Protein AF-A0A564ZQX0-F1 (afdb_monomer_lite)

Organism: Plasmodium vivax (NCBI:txid5855)

Structure (mmCIF, N/CA/C/O backbone):
data_AF-A0A564ZQX0-F1
#
_entry.id   AF-A0A564ZQX0-F1
#
loop_
_atom_site.group_PDB
_atom_site.id
_atom_site.type_symbol
_atom_site.label_atom_id
_atom_site.label_alt_id
_atom_site.label_comp_id
_atom_site.label_asym_id
_atom_site.label_entity_id
_atom_site.label_seq_id
_atom_site.pdbx_PDB_ins_code
_atom_site.Cartn_x
_atom_site.Cartn_y
_atom_site.Cartn_z
_atom_site.occupancy
_atom_site.B_iso_or_equiv
_atom_site.auth_seq_id
_atom_site.auth_comp_id
_atom_site.auth_asym_id
_atom_site.auth_atom_id
_atom_site.pdbx_PDB_model_num
ATOM 1 N N . MET A 1 1 ? -8.729 26.304 -9.699 1.00 37.75 1 MET A N 1
ATOM 2 C CA . MET A 1 1 ? -9.274 25.145 -10.441 1.00 37.75 1 MET A CA 1
ATOM 3 C C . MET A 1 1 ? -8.837 23.871 -9.729 1.00 37.75 1 MET A C 1
ATOM 5 O O . MET A 1 1 ? -7.658 23.803 -9.389 1.00 37.75 1 MET A O 1
ATOM 9 N N . PRO A 1 2 ? -9.731 22.908 -9.442 1.00 54.53 2 PRO A N 1
ATOM 10 C CA . PRO A 1 2 ? -9.307 21.599 -8.947 1.00 54.53 2 PRO A CA 1
ATOM 11 C C . PRO A 1 2 ? -8.382 20.951 -9.986 1.00 54.53 2 PRO A C 1
ATOM 13 O O . PRO A 1 2 ? -8.645 21.044 -11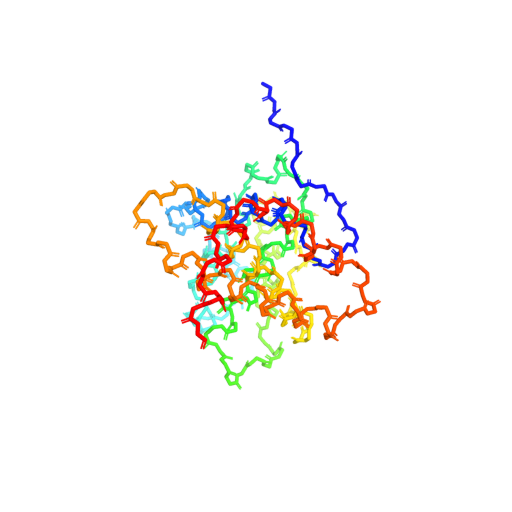.186 1.00 54.53 2 PRO A O 1
ATOM 16 N N . LYS A 1 3 ? -7.270 20.350 -9.540 1.00 60.78 3 LYS A N 1
ATOM 17 C CA . LYS A 1 3 ? -6.399 19.588 -10.445 1.00 60.78 3 LYS A CA 1
ATOM 18 C C . LYS A 1 3 ? -7.231 18.454 -11.065 1.00 60.78 3 LYS A C 1
ATOM 20 O O . LYS A 1 3 ? -7.984 17.818 -10.326 1.00 60.78 3 LYS A O 1
ATOM 25 N N . PRO A 1 4 ? -7.135 18.213 -12.383 1.00 69.38 4 PRO A N 1
ATOM 26 C CA . PRO A 1 4 ? -7.850 17.109 -13.009 1.00 69.38 4 PRO A CA 1
ATOM 27 C C . PRO A 1 4 ? -7.431 15.787 -12.362 1.00 69.38 4 PRO A C 1
ATOM 29 O O . PRO A 1 4 ? -6.248 15.600 -12.059 1.00 69.38 4 PRO A O 1
ATOM 32 N N . LYS A 1 5 ? -8.405 14.890 -12.157 1.00 74.31 5 LYS A N 1
ATOM 33 C CA . LYS A 1 5 ? -8.144 13.545 -11.633 1.00 74.31 5 LYS A CA 1
ATOM 34 C C . LYS A 1 5 ? -7.121 12.844 -12.520 1.00 74.31 5 LYS A C 1
ATOM 36 O O . LYS A 1 5 ? -7.161 12.961 -13.748 1.00 74.31 5 LYS A O 1
ATOM 41 N N . SER A 1 6 ? -6.198 12.135 -11.893 1.00 80.38 6 SER A N 1
ATOM 42 C CA . SER A 1 6 ? -5.143 11.390 -12.577 1.00 80.38 6 SER A CA 1
ATOM 43 C C . SER A 1 6 ? -5.292 9.880 -12.421 1.00 80.38 6 SER A C 1
ATOM 45 O O . SER A 1 6 ? -4.852 9.159 -13.312 1.00 80.38 6 SER A O 1
ATOM 47 N N . CYS A 1 7 ? -5.972 9.443 -11.361 1.00 88.69 7 CYS A N 1
ATOM 48 C CA . CYS A 1 7 ? -6.439 8.086 -11.128 1.00 88.69 7 CYS A CA 1
ATOM 49 C C . CYS A 1 7 ? -7.931 7.975 -11.449 1.00 88.69 7 CYS A C 1
ATOM 51 O O . CYS A 1 7 ? -8.763 8.672 -10.854 1.00 88.69 7 CYS A O 1
ATOM 53 N N . PHE A 1 8 ? -8.271 7.067 -12.357 1.00 85.88 8 PHE A N 1
ATOM 54 C CA . PHE A 1 8 ? -9.649 6.728 -12.696 1.00 85.88 8 PHE A CA 1
ATOM 55 C C . PHE A 1 8 ? -9.968 5.322 -12.206 1.00 85.88 8 PHE A C 1
ATOM 57 O O . PHE A 1 8 ? -9.073 4.489 -12.117 1.00 85.88 8 PHE A O 1
ATOM 64 N N . HIS A 1 9 ? -11.244 5.077 -11.900 1.00 84.12 9 HIS A N 1
ATOM 65 C CA . HIS A 1 9 ? -11.704 3.748 -11.503 1.00 84.12 9 HIS A CA 1
ATOM 66 C C . HIS A 1 9 ? -11.301 2.710 -12.547 1.00 84.12 9 HIS A C 1
ATOM 68 O O . HIS A 1 9 ? -11.633 2.859 -13.725 1.00 84.12 9 HIS A O 1
ATOM 74 N N . SER A 1 10 ? -10.649 1.644 -12.102 1.00 82.69 10 SER A N 1
ATOM 75 C CA . SER A 1 10 ? -10.414 0.453 -12.902 1.00 82.69 10 SER A CA 1
ATOM 76 C C . SER A 1 10 ? -11.004 -0.771 -12.205 1.00 82.69 10 SER A C 1
ATOM 78 O O . SER A 1 10 ? -10.933 -0.924 -10.986 1.00 82.69 10 SER A O 1
ATOM 80 N N . ASN A 1 11 ? -11.528 -1.707 -12.995 1.00 79.75 11 ASN A N 1
ATOM 81 C CA . ASN A 1 11 ? -11.899 -3.033 -12.489 1.00 79.75 11 ASN A CA 1
ATOM 82 C C . ASN A 1 11 ? -10.677 -3.956 -12.342 1.00 79.75 11 ASN A C 1
ATOM 84 O O . ASN A 1 11 ? -10.829 -5.153 -12.120 1.00 79.75 11 ASN A O 1
ATOM 88 N N . ASN A 1 12 ? -9.467 -3.418 -12.514 1.00 80.00 12 ASN A N 1
ATOM 89 C CA . ASN A 1 12 ? -8.236 -4.173 -12.385 1.00 80.00 12 ASN A CA 1
ATOM 90 C C . ASN A 1 12 ? -7.812 -4.247 -10.910 1.00 80.00 12 ASN A C 1
ATOM 92 O O . ASN A 1 12 ? -7.990 -3.293 -10.150 1.00 80.00 12 ASN A O 1
ATOM 96 N N . ASN A 1 13 ? -7.194 -5.359 -10.522 1.00 84.69 13 ASN A N 1
ATOM 97 C CA . ASN A 1 13 ? -6.560 -5.519 -9.215 1.00 84.69 13 ASN A CA 1
ATOM 98 C C . ASN A 1 13 ? -5.310 -4.633 -9.069 1.00 84.69 13 ASN A C 1
ATOM 100 O O . ASN A 1 13 ? -4.884 -4.352 -7.951 1.00 84.69 13 ASN A O 1
ATOM 104 N N . TYR A 1 14 ? -4.734 -4.190 -10.189 1.00 89.44 14 TYR A N 1
ATOM 105 C CA . TYR A 1 14 ? -3.504 -3.406 -10.242 1.00 89.44 14 TYR A CA 1
ATOM 106 C C . TYR A 1 14 ? -3.770 -1.965 -10.677 1.00 89.44 14 TYR A C 1
ATOM 108 O O . TYR A 1 14 ? -4.507 -1.714 -11.633 1.00 89.44 14 TYR A O 1
ATOM 116 N N . LEU A 1 15 ? -3.090 -1.032 -10.020 1.00 92.56 15 LEU A N 1
ATOM 117 C CA . LEU A 1 15 ? -2.998 0.364 -10.423 1.00 92.56 15 LEU A CA 1
ATOM 118 C C . LEU A 1 15 ? -2.219 0.456 -11.735 1.00 92.56 15 LEU A C 1
ATOM 120 O O . LEU A 1 15 ? -1.190 -0.201 -11.897 1.00 92.56 15 LEU A O 1
ATOM 124 N N . ASP A 1 16 ? -2.664 1.311 -12.652 1.00 90.75 16 ASP A N 1
ATOM 125 C CA . ASP A 1 16 ? -1.823 1.669 -13.790 1.00 90.75 16 ASP A CA 1
ATOM 126 C C . ASP A 1 16 ? -0.597 2.487 -13.345 1.00 90.75 16 ASP A C 1
ATOM 128 O O . ASP A 1 16 ? -0.574 3.090 -12.269 1.00 90.75 16 ASP A O 1
ATOM 132 N N . TYR A 1 17 ? 0.421 2.539 -14.206 1.00 89.94 17 TYR A N 1
ATOM 133 C CA . TYR A 1 17 ? 1.676 3.253 -13.957 1.00 89.94 17 TYR A CA 1
ATOM 134 C C . TYR A 1 17 ? 1.480 4.703 -13.487 1.00 89.94 17 TYR A C 1
ATOM 136 O O . TYR A 1 17 ? 2.136 5.161 -12.550 1.00 89.94 17 TYR A O 1
ATOM 144 N N . LYS A 1 18 ? 0.567 5.450 -14.121 1.00 90.31 18 LYS A N 1
ATOM 145 C CA . LYS A 1 18 ? 0.349 6.865 -13.802 1.00 90.31 18 LYS A CA 1
ATOM 146 C C . LYS A 1 18 ? -0.307 7.008 -12.431 1.00 90.31 18 LYS A C 1
ATOM 148 O O . LYS A 1 18 ? 0.109 7.868 -11.651 1.00 90.31 18 LYS A O 1
ATOM 153 N N . CYS A 1 19 ? -1.305 6.179 -12.143 1.00 93.25 19 CYS A N 1
ATOM 154 C CA . CYS A 1 19 ? -2.013 6.203 -10.878 1.00 93.25 19 CYS A CA 1
ATOM 155 C C . CYS A 1 19 ? -1.134 5.711 -9.720 1.00 93.25 19 CYS A C 1
ATOM 157 O O . CYS A 1 19 ? -1.051 6.394 -8.699 1.00 93.25 19 CYS A O 1
ATOM 159 N N . TYR A 1 20 ? -0.394 4.611 -9.903 1.00 94.44 20 TYR A N 1
ATOM 160 C CA . TYR A 1 20 ? 0.584 4.124 -8.925 1.00 94.44 20 TYR A CA 1
ATOM 161 C C . TYR A 1 20 ? 1.553 5.236 -8.517 1.00 94.44 20 TYR A C 1
ATOM 163 O O . TYR A 1 20 ? 1.638 5.569 -7.338 1.00 94.44 20 TYR A O 1
ATOM 171 N N . ASN A 1 21 ? 2.204 5.886 -9.485 1.00 92.38 21 ASN A N 1
ATOM 172 C CA . ASN A 1 21 ? 3.169 6.952 -9.209 1.00 92.38 21 ASN A CA 1
ATOM 173 C C . ASN A 1 21 ? 2.537 8.145 -8.491 1.00 92.38 21 ASN A C 1
ATOM 175 O O . ASN A 1 21 ? 3.117 8.708 -7.563 1.00 92.38 21 ASN A O 1
ATOM 179 N N . ARG A 1 22 ? 1.329 8.541 -8.903 1.00 92.38 22 ARG A N 1
ATOM 180 C CA . ARG A 1 22 ? 0.595 9.637 -8.268 1.00 92.38 22 ARG A CA 1
ATOM 181 C C . ARG A 1 22 ? 0.325 9.357 -6.792 1.00 92.38 22 ARG A C 1
ATOM 183 O O . ARG A 1 22 ? 0.528 10.253 -5.965 1.00 92.38 22 ARG A O 1
ATOM 190 N N . LEU A 1 23 ? -0.204 8.169 -6.501 1.00 94.12 23 LEU A N 1
ATOM 191 C CA . LEU A 1 23 ? -0.597 7.758 -5.159 1.00 94.12 23 LEU A CA 1
ATOM 192 C C . LEU A 1 23 ? 0.637 7.509 -4.299 1.00 94.12 23 LEU A C 1
ATOM 194 O O . LEU A 1 23 ? 0.692 8.031 -3.191 1.00 94.12 23 LEU A O 1
ATOM 198 N N . LYS A 1 24 ? 1.661 6.847 -4.845 1.00 93.62 24 LYS A N 1
ATOM 199 C CA . LYS A 1 24 ? 2.957 6.660 -4.194 1.00 93.62 24 LYS A CA 1
ATOM 200 C C . LYS A 1 24 ? 3.586 7.973 -3.771 1.00 93.62 24 LYS A C 1
ATOM 202 O O . LYS A 1 24 ? 3.849 8.160 -2.590 1.00 93.62 24 LYS A O 1
ATOM 207 N N . ASN A 1 25 ? 3.735 8.927 -4.687 1.00 90.44 25 ASN A N 1
ATOM 208 C CA . ASN A 1 25 ? 4.312 10.229 -4.348 1.00 90.44 25 ASN A CA 1
ATOM 209 C C . ASN A 1 25 ? 3.487 10.936 -3.262 1.00 90.44 25 ASN A C 1
ATOM 211 O O . ASN A 1 25 ? 4.035 11.559 -2.354 1.00 90.44 25 ASN A O 1
ATOM 215 N N . TYR A 1 26 ? 2.155 10.832 -3.317 1.00 90.69 26 TYR A N 1
ATOM 216 C CA . TYR A 1 26 ? 1.317 11.414 -2.277 1.00 90.69 26 TYR A CA 1
ATOM 217 C C . TYR A 1 26 ? 1.517 10.732 -0.924 1.00 90.69 26 TYR A C 1
ATOM 219 O O . TYR A 1 26 ? 1.792 11.422 0.046 1.00 90.69 26 TYR A O 1
ATOM 227 N N . PHE A 1 27 ? 1.365 9.417 -0.839 1.00 90.25 27 PHE A N 1
ATOM 228 C CA . PHE A 1 27 ? 1.344 8.696 0.429 1.00 90.25 27 PHE A CA 1
ATOM 229 C C . PHE A 1 27 ? 2.743 8.499 1.035 1.00 90.25 27 PHE A C 1
ATOM 231 O O . PHE A 1 27 ? 2.909 8.654 2.246 1.00 90.25 27 PHE A O 1
ATOM 238 N N . ASP A 1 28 ? 3.761 8.255 0.208 1.00 86.88 28 ASP A N 1
ATOM 239 C CA . ASP A 1 28 ? 5.114 7.940 0.672 1.00 86.88 28 ASP A CA 1
ATOM 240 C C . ASP A 1 28 ? 5.978 9.190 0.891 1.00 86.88 28 ASP A C 1
ATOM 242 O O . ASP A 1 28 ? 6.872 9.168 1.745 1.00 86.88 28 ASP A O 1
ATOM 246 N N . GLU A 1 29 ? 5.744 10.276 0.148 1.00 77.69 29 GLU A N 1
ATOM 247 C CA . GLU A 1 29 ? 6.586 11.482 0.205 1.00 77.69 29 GLU A CA 1
ATOM 248 C C . GLU A 1 29 ? 5.874 12.653 0.888 1.00 77.69 29 GLU A C 1
ATOM 250 O O . GLU A 1 29 ? 6.339 13.141 1.920 1.00 77.69 29 GLU A O 1
ATOM 255 N N . TYR A 1 30 ? 4.733 13.095 0.349 1.00 67.88 30 TYR A N 1
ATOM 256 C CA . TYR A 1 30 ? 4.058 14.324 0.796 1.00 67.88 30 TYR A CA 1
ATOM 257 C C . TYR A 1 30 ? 3.103 14.128 1.985 1.00 67.88 30 TYR A C 1
ATOM 259 O O . TYR A 1 30 ? 2.868 15.055 2.758 1.00 67.88 30 TYR A O 1
ATOM 267 N N . GLY A 1 31 ? 2.528 12.936 2.118 1.00 58.69 31 GLY A N 1
ATOM 268 C CA . GLY A 1 31 ? 1.432 12.595 3.026 1.00 58.69 31 GLY A CA 1
ATOM 269 C C . GLY A 1 31 ? 1.878 12.170 4.421 1.00 58.69 31 GLY A C 1
ATOM 270 O O . GLY A 1 31 ? 1.031 11.943 5.285 1.00 58.69 31 GLY A O 1
ATOM 271 N N . LYS A 1 32 ? 3.192 12.107 4.673 1.00 63.50 32 LYS A N 1
ATOM 272 C CA . LYS A 1 32 ? 3.775 11.832 5.993 1.00 63.50 32 LYS A CA 1
ATOM 273 C C . LYS A 1 32 ? 3.526 13.005 6.947 1.00 63.50 32 LYS A C 1
ATOM 275 O O . LYS A 1 32 ? 4.423 13.797 7.241 1.00 63.50 32 LYS A O 1
ATOM 280 N N . SER A 1 33 ? 2.300 13.142 7.450 1.00 59.88 33 SER A N 1
ATOM 281 C CA . SER A 1 33 ? 2.028 14.043 8.570 1.00 59.88 33 SER A CA 1
ATOM 282 C C . SER A 1 33 ? 2.750 13.503 9.804 1.00 59.88 33 SER A C 1
ATOM 284 O O . SER A 1 33 ? 2.578 12.338 10.165 1.00 59.88 33 SER A O 1
ATOM 286 N N . LYS A 1 34 ? 3.563 14.335 10.456 1.00 60.19 34 LYS A N 1
ATOM 287 C CA . LYS A 1 34 ? 4.294 13.937 11.660 1.00 60.19 34 LYS A CA 1
ATOM 288 C C . LYS A 1 34 ? 3.320 13.766 12.826 1.00 60.19 34 LYS A C 1
ATOM 290 O O . LYS A 1 34 ? 2.823 14.753 13.358 1.00 60.19 34 LYS A O 1
ATOM 295 N N . GLY A 1 35 ? 3.114 12.521 13.245 1.00 66.44 35 GLY A N 1
ATOM 296 C CA . GLY A 1 35 ? 2.581 12.198 14.565 1.00 66.44 35 GLY A CA 1
ATOM 297 C C . GLY A 1 35 ? 1.285 11.397 14.567 1.00 66.44 35 GLY A C 1
ATOM 298 O O . GLY A 1 35 ? 0.479 11.426 13.638 1.00 66.44 35 GLY A O 1
ATOM 299 N N . LYS A 1 36 ? 1.117 10.679 15.674 1.00 81.38 36 LYS A N 1
ATOM 300 C CA . LYS A 1 36 ? -0.109 9.996 16.079 1.00 81.38 36 LYS A CA 1
ATOM 301 C C . LYS A 1 36 ? -1.255 11.004 16.203 1.00 81.38 36 LYS A C 1
ATOM 303 O O . LYS A 1 36 ? -1.057 12.054 16.814 1.00 81.38 36 LYS A O 1
ATOM 308 N N . SER A 1 37 ? -2.434 10.705 15.652 1.00 87.19 37 SER A N 1
ATOM 309 C CA . SER A 1 37 ? -3.594 11.579 15.862 1.00 87.19 37 SER A CA 1
ATOM 310 C C . SER A 1 37 ? -4.121 11.471 17.298 1.00 87.19 37 SER A C 1
ATOM 312 O O . SER A 1 37 ? -3.981 10.435 17.949 1.00 87.19 37 SER A O 1
ATOM 314 N N . GLU A 1 38 ? -4.802 12.511 17.780 1.00 90.44 38 GLU A N 1
ATOM 315 C CA . GLU A 1 38 ? -5.497 12.486 19.079 1.00 90.44 38 GLU A CA 1
ATOM 316 C C . GLU A 1 38 ? -6.572 11.386 19.154 1.00 90.44 38 GLU A C 1
ATOM 318 O O . GLU A 1 38 ? -6.926 10.923 20.235 1.00 90.44 38 GLU A O 1
ATOM 323 N N . LYS A 1 39 ? -7.082 10.935 18.000 1.00 93.69 39 LYS A N 1
ATOM 324 C CA . LYS A 1 39 ? -8.098 9.883 17.897 1.00 93.69 39 LYS A CA 1
ATOM 325 C C . LYS A 1 39 ? -7.498 8.475 17.850 1.00 93.69 39 LYS A C 1
ATOM 327 O O . LYS A 1 39 ? -8.251 7.520 18.014 1.00 93.69 39 LYS A O 1
ATOM 332 N N . PHE A 1 40 ? -6.184 8.329 17.669 1.00 94.88 40 PHE A N 1
ATOM 333 C CA . PHE A 1 40 ? -5.544 7.028 17.461 1.00 94.88 40 PHE A CA 1
ATOM 334 C C . PHE A 1 40 ? -5.804 6.051 18.609 1.00 94.88 40 PHE A C 1
ATOM 336 O O . PHE A 1 40 ? -6.254 4.938 18.365 1.00 94.88 40 PHE A O 1
ATOM 343 N N . ASP A 1 41 ? -5.575 6.457 19.866 1.00 95.44 41 ASP A N 1
ATOM 344 C CA . ASP A 1 41 ? -5.808 5.553 21.005 1.00 95.44 41 ASP A CA 1
ATOM 345 C C . ASP A 1 41 ? -7.281 5.161 21.121 1.00 95.44 41 ASP A C 1
ATOM 347 O O . ASP A 1 41 ? -7.580 3.993 21.348 1.00 95.44 41 ASP A O 1
ATOM 351 N N . LYS A 1 42 ? -8.196 6.098 20.851 1.00 96.69 42 LYS A N 1
ATOM 352 C CA . LYS A 1 42 ? -9.634 5.822 20.827 1.00 96.69 42 LYS A CA 1
ATOM 353 C C . LYS A 1 42 ? -10.007 4.802 19.746 1.00 96.69 42 LYS A C 1
ATOM 355 O O . LYS A 1 42 ? -10.883 3.974 19.974 1.00 96.69 42 LYS A O 1
ATOM 360 N N . ILE A 1 43 ? -9.362 4.855 18.577 1.00 97.31 43 ILE A N 1
ATOM 361 C CA . ILE A 1 43 ? -9.567 3.873 17.502 1.00 97.31 43 ILE A CA 1
ATOM 362 C C . ILE A 1 43 ? -9.075 2.497 17.947 1.00 97.31 43 ILE A C 1
ATOM 364 O O . ILE A 1 43 ? -9.818 1.529 17.823 1.00 97.31 43 ILE A O 1
ATOM 368 N N . ILE A 1 44 ? -7.870 2.420 18.517 1.00 96.88 44 ILE A N 1
ATOM 369 C CA . ILE A 1 44 ? -7.291 1.175 19.041 1.00 96.88 44 ILE A CA 1
ATOM 370 C C . ILE A 1 44 ? -8.202 0.538 20.100 1.00 96.88 44 ILE A C 1
ATOM 372 O O . ILE A 1 44 ? -8.503 -0.652 20.015 1.00 96.88 44 ILE A O 1
ATOM 376 N N . GLU A 1 45 ? -8.661 1.330 21.072 1.00 96.69 45 GLU A N 1
ATOM 377 C CA . GLU A 1 45 ? -9.560 0.876 22.137 1.00 96.69 45 GLU A CA 1
ATOM 378 C C . GLU A 1 45 ? -10.907 0.408 21.580 1.00 96.69 45 GLU A C 1
ATOM 380 O O . GLU A 1 45 ? -11.392 -0.660 21.954 1.00 96.69 45 GLU A O 1
ATOM 385 N N . SER A 1 46 ? -11.499 1.168 20.653 1.00 96.50 46 SER A N 1
ATOM 386 C CA . SER A 1 46 ? -12.790 0.815 20.060 1.00 96.50 46 SER A CA 1
ATOM 387 C C . SER A 1 46 ? -12.710 -0.449 19.205 1.00 96.50 46 SER A C 1
ATOM 389 O O . SER A 1 46 ? -13.618 -1.272 19.279 1.00 96.50 46 SER A O 1
ATOM 391 N N . ALA A 1 47 ? -11.617 -0.625 18.457 1.00 96.00 47 ALA A N 1
ATOM 392 C CA . ALA A 1 47 ? -11.333 -1.824 17.672 1.00 96.00 47 ALA A CA 1
ATOM 393 C C . ALA A 1 47 ? -10.933 -3.029 18.538 1.00 96.00 47 ALA A C 1
ATOM 395 O O . ALA A 1 47 ? -10.718 -4.114 18.008 1.00 96.00 47 ALA A O 1
ATOM 396 N N . LYS A 1 48 ? -10.829 -2.858 19.866 1.00 96.19 48 LYS A N 1
ATOM 397 C CA . LYS A 1 48 ? -10.439 -3.905 20.824 1.00 96.19 48 LYS A CA 1
ATOM 398 C C . LYS A 1 48 ? -9.103 -4.571 20.476 1.00 96.19 48 LYS A C 1
ATOM 400 O O . LYS A 1 48 ? -8.892 -5.745 20.774 1.00 96.19 48 LYS A O 1
ATOM 405 N N . ILE A 1 49 ? -8.186 -3.814 19.875 1.00 93.06 49 ILE A N 1
ATOM 406 C CA . ILE A 1 49 ? -6.850 -4.307 19.537 1.00 93.06 49 ILE A CA 1
ATOM 407 C C . ILE A 1 49 ? -6.072 -4.487 20.842 1.00 93.06 49 ILE A C 1
ATOM 409 O O . ILE A 1 49 ? -5.932 -3.546 21.628 1.00 93.06 49 ILE A O 1
ATOM 413 N N . SER A 1 50 ? -5.577 -5.703 21.079 1.00 92.00 50 SER A N 1
ATOM 414 C CA . SER A 1 50 ? -4.866 -6.046 22.313 1.00 92.00 50 SER A CA 1
ATOM 415 C C . SER A 1 50 ? -3.607 -5.188 22.499 1.00 92.00 50 SER A C 1
ATOM 417 O O . SER A 1 50 ? -3.006 -4.718 21.531 1.00 92.00 50 SER A O 1
ATOM 419 N N . SER A 1 51 ? -3.161 -5.000 23.744 1.00 90.81 51 SER A N 1
ATOM 420 C CA . SER A 1 51 ? -1.918 -4.264 24.024 1.00 90.81 51 SER A CA 1
ATOM 421 C C . SER A 1 51 ? -0.699 -4.892 23.340 1.00 90.81 51 SER A C 1
ATOM 423 O O . SER A 1 51 ? 0.171 -4.161 22.868 1.00 90.81 51 SER A O 1
ATOM 425 N N . GLU A 1 52 ? -0.655 -6.225 23.251 1.00 89.06 52 GLU A N 1
ATOM 426 C CA . GLU A 1 52 ? 0.402 -6.967 22.556 1.00 89.06 52 GLU A CA 1
ATOM 427 C C . GLU A 1 52 ? 0.376 -6.676 21.051 1.00 89.06 52 GLU A C 1
ATOM 429 O O . GLU A 1 52 ? 1.376 -6.231 20.486 1.00 89.06 52 GLU A O 1
ATOM 434 N N . ASP A 1 53 ? -0.784 -6.827 20.406 1.00 88.69 53 ASP A N 1
ATOM 435 C CA . ASP A 1 53 ? -0.917 -6.583 18.969 1.00 88.69 53 ASP A CA 1
ATOM 436 C C . ASP A 1 53 ? -0.680 -5.111 18.618 1.00 88.69 53 ASP A C 1
ATOM 438 O O . ASP A 1 53 ? -0.026 -4.817 17.612 1.00 88.69 53 ASP A O 1
ATOM 442 N N . LYS A 1 54 ? -1.145 -4.182 19.467 1.00 89.69 54 LYS A N 1
ATOM 443 C CA . LYS A 1 54 ? -0.834 -2.753 19.361 1.00 89.69 54 LYS A CA 1
ATOM 444 C C . LYS A 1 54 ? 0.674 -2.549 19.397 1.00 89.69 54 LYS A C 1
ATOM 446 O O . LYS A 1 54 ? 1.197 -1.857 18.532 1.00 89.69 54 LYS A O 1
ATOM 451 N N . GLN A 1 55 ? 1.380 -3.134 20.364 1.00 90.06 55 GLN A N 1
ATOM 452 C CA . GLN A 1 55 ? 2.826 -2.972 20.507 1.00 90.06 55 GLN A CA 1
ATOM 453 C C . GLN A 1 55 ? 3.582 -3.534 19.295 1.00 90.06 55 GLN A C 1
ATOM 455 O O . GLN A 1 55 ? 4.420 -2.833 18.721 1.00 90.06 55 GLN A O 1
ATOM 460 N N . SER A 1 56 ? 3.260 -4.751 18.852 1.00 87.50 56 SER A N 1
ATOM 461 C CA . SER A 1 56 ? 3.911 -5.397 17.703 1.00 87.50 56 SER A CA 1
ATOM 462 C C . SER A 1 56 ? 3.679 -4.638 16.388 1.00 87.50 56 SER A C 1
ATOM 464 O O . SER A 1 56 ? 4.590 -4.519 15.554 1.00 87.50 56 SER A O 1
ATOM 466 N N . ASN A 1 57 ? 2.485 -4.059 16.222 1.00 88.88 57 ASN A N 1
ATOM 467 C CA . ASN A 1 57 ? 2.048 -3.415 14.981 1.00 88.88 57 ASN A CA 1
ATOM 468 C C . ASN A 1 57 ? 2.008 -1.882 15.042 1.00 88.88 57 ASN A C 1
ATOM 470 O O . ASN A 1 57 ? 1.600 -1.263 14.062 1.00 88.88 57 ASN A O 1
ATOM 474 N N . ASN A 1 58 ? 2.477 -1.252 16.125 1.00 89.75 58 ASN A N 1
ATOM 475 C CA . ASN A 1 58 ? 2.283 0.180 16.392 1.00 89.75 58 ASN A CA 1
ATOM 476 C C . ASN A 1 58 ? 2.665 1.075 15.204 1.00 89.75 58 ASN A C 1
ATOM 478 O O . ASN A 1 58 ? 1.887 1.926 14.787 1.00 89.75 58 ASN A O 1
ATOM 482 N N . ASN A 1 59 ? 3.842 0.847 14.613 1.00 90.00 59 ASN A N 1
ATOM 483 C CA . ASN A 1 59 ? 4.308 1.642 13.474 1.00 90.00 59 ASN A CA 1
ATOM 484 C C . ASN A 1 59 ? 3.445 1.437 12.219 1.00 90.00 59 ASN A C 1
ATOM 486 O O . ASN A 1 59 ? 3.213 2.392 11.486 1.00 90.00 59 ASN A O 1
ATOM 490 N N . ILE A 1 60 ? 2.960 0.212 11.976 1.00 91.88 60 ILE A N 1
ATOM 491 C CA . ILE A 1 60 ? 2.083 -0.079 10.834 1.00 91.88 60 ILE A CA 1
ATOM 492 C C . ILE A 1 60 ? 0.728 0.594 11.052 1.00 91.88 60 ILE A C 1
ATOM 494 O O . ILE A 1 60 ? 0.258 1.283 10.158 1.00 91.88 60 ILE A O 1
ATOM 498 N N . LEU A 1 61 ? 0.139 0.472 12.246 1.00 93.69 61 LEU A N 1
ATOM 499 C CA . LEU A 1 61 ? -1.148 1.088 12.586 1.00 93.69 61 LEU A CA 1
ATOM 500 C C . LEU A 1 61 ? -1.091 2.621 12.509 1.00 93.69 61 LEU A C 1
ATOM 502 O O . LEU A 1 61 ? -1.985 3.242 11.941 1.00 93.69 61 LEU A O 1
ATOM 506 N N . LEU A 1 62 ? -0.020 3.237 13.019 1.00 92.62 62 LEU A N 1
ATOM 507 C CA . LEU A 1 62 ? 0.192 4.685 12.918 1.00 92.62 62 LEU A CA 1
ATOM 508 C C . LEU A 1 62 ? 0.307 5.149 11.466 1.00 92.62 62 LEU A C 1
ATOM 510 O O . LEU A 1 62 ? -0.270 6.168 11.090 1.00 92.62 62 LEU A O 1
ATOM 514 N N . ASN A 1 63 ? 1.051 4.413 10.643 1.00 91.75 63 ASN A N 1
ATOM 515 C CA . ASN A 1 63 ? 1.191 4.758 9.237 1.00 91.75 63 ASN A CA 1
ATOM 516 C C . ASN A 1 63 ? -0.119 4.501 8.476 1.00 91.75 63 ASN A C 1
ATOM 518 O O . ASN A 1 63 ? -0.497 5.330 7.654 1.00 91.75 63 ASN A O 1
ATOM 522 N N . LEU A 1 64 ? -0.854 3.428 8.781 1.00 94.25 64 LEU A N 1
ATOM 523 C CA . LEU A 1 64 ? -2.166 3.148 8.195 1.00 94.25 64 LEU A CA 1
ATOM 524 C C . LEU A 1 64 ? -3.155 4.280 8.504 1.00 94.25 64 LEU A C 1
ATOM 526 O O . LEU A 1 64 ? -3.813 4.774 7.594 1.00 94.25 64 LEU A O 1
ATOM 530 N N . GLU A 1 65 ? -3.195 4.769 9.749 1.00 93.56 65 GLU A N 1
ATOM 531 C CA . GLU A 1 65 ? -3.986 5.949 10.116 1.00 93.56 65 GLU A CA 1
ATOM 532 C C . GLU A 1 65 ? -3.627 7.168 9.253 1.00 93.56 65 GLU A C 1
ATOM 534 O O . GLU A 1 65 ? -4.512 7.862 8.754 1.00 93.56 65 GLU A O 1
ATOM 539 N N . GLN A 1 66 ? -2.333 7.435 9.052 1.00 90.75 66 GLN A N 1
ATOM 540 C CA . GLN A 1 66 ? -1.881 8.562 8.231 1.00 90.75 66 GLN A CA 1
ATOM 541 C C . GLN A 1 66 ? -2.348 8.436 6.778 1.00 90.75 66 GLN A C 1
ATOM 543 O O . GLN A 1 66 ? -2.832 9.417 6.212 1.00 90.75 66 GLN A O 1
ATOM 548 N N . HIS A 1 67 ? -2.266 7.237 6.197 1.00 92.69 67 HIS A N 1
ATOM 549 C CA . HIS A 1 67 ? -2.751 6.980 4.843 1.00 92.69 67 HIS A CA 1
ATOM 550 C C . HIS A 1 67 ? -4.268 7.200 4.746 1.00 92.69 67 HIS A C 1
ATOM 552 O O . HIS A 1 67 ? -4.736 7.930 3.873 1.00 92.69 67 HIS A O 1
ATOM 558 N N . LEU A 1 68 ? -5.049 6.660 5.687 1.00 93.00 68 LEU A N 1
ATOM 559 C CA . LEU A 1 68 ? -6.509 6.823 5.707 1.00 93.00 68 LEU A CA 1
ATOM 560 C C . LEU A 1 68 ? -6.940 8.289 5.918 1.00 93.00 68 LEU A C 1
ATOM 562 O O . LEU A 1 68 ? -7.967 8.723 5.396 1.00 93.00 68 LEU A O 1
ATOM 566 N N . ARG A 1 69 ? -6.128 9.087 6.625 1.00 89.50 69 ARG A N 1
ATOM 567 C CA . ARG A 1 69 ? -6.319 10.537 6.819 1.00 89.50 69 ARG A CA 1
ATOM 568 C C . ARG A 1 69 ? -5.943 11.389 5.608 1.00 89.50 69 ARG A C 1
ATOM 570 O O . ARG A 1 69 ? -6.054 12.611 5.705 1.00 89.50 69 ARG A O 1
ATOM 577 N N . GLY A 1 70 ? -5.507 10.810 4.489 1.00 83.31 70 GLY A N 1
ATOM 578 C CA . GLY A 1 70 ? -5.104 11.512 3.264 1.00 83.31 70 GLY A CA 1
ATOM 579 C C . GLY A 1 70 ? -6.229 12.279 2.550 1.00 83.31 70 GLY A C 1
ATOM 580 O O . GLY A 1 70 ? -6.390 12.159 1.342 1.00 83.31 70 GLY A O 1
ATOM 581 N N . HIS A 1 71 ? -7.041 13.072 3.253 1.00 70.81 71 HIS A N 1
ATOM 582 C CA . HIS A 1 71 ? -8.265 13.696 2.745 1.00 70.81 71 HIS A CA 1
ATOM 583 C C . HIS A 1 71 ? -8.062 14.433 1.413 1.00 70.81 71 HIS A C 1
ATOM 585 O O . HIS A 1 71 ? -8.918 14.361 0.538 1.00 70.81 71 HIS A O 1
ATOM 591 N N . GLY A 1 72 ? -6.915 15.096 1.223 1.00 82.81 72 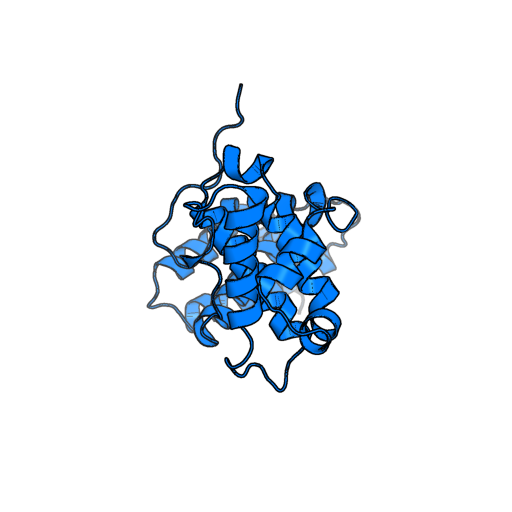GLY A N 1
ATOM 592 C CA . GLY A 1 72 ? -6.612 15.803 -0.023 1.00 82.81 72 GLY A CA 1
ATOM 593 C C . GLY A 1 72 ? -6.555 14.889 -1.253 1.00 82.81 72 GLY A C 1
ATOM 594 O O . GLY A 1 72 ? -7.065 15.268 -2.310 1.00 82.81 72 GLY A O 1
ATOM 595 N N . ILE A 1 73 ? -5.979 13.684 -1.136 1.00 88.69 73 ILE A N 1
ATOM 596 C CA . ILE A 1 73 ? -5.927 12.741 -2.264 1.00 88.69 73 ILE A CA 1
ATOM 597 C C . ILE A 1 73 ? -7.290 12.099 -2.515 1.00 88.69 73 ILE A C 1
ATOM 599 O O . ILE A 1 73 ? -7.726 12.042 -3.659 1.00 88.69 73 ILE A O 1
ATOM 603 N N . PHE A 1 74 ? -8.031 11.754 -1.459 1.00 90.25 74 PHE A N 1
ATOM 604 C CA . PHE A 1 74 ? -9.382 11.192 -1.582 1.00 90.25 74 PHE A CA 1
ATOM 605 C C . PHE A 1 74 ? -10.397 12.159 -2.213 1.00 90.25 74 PHE A C 1
ATOM 607 O O . PHE A 1 74 ? -11.359 11.718 -2.833 1.00 90.25 74 PHE A O 1
ATOM 614 N N . LEU A 1 75 ? -10.180 13.476 -2.110 1.00 88.12 75 LEU A N 1
ATOM 615 C CA . LEU A 1 75 ? -10.991 14.478 -2.814 1.00 88.12 75 LEU A CA 1
ATOM 616 C C . LEU A 1 75 ? -10.590 14.663 -4.286 1.00 88.12 75 LEU A C 1
ATOM 618 O O . LEU A 1 75 ? -11.408 15.104 -5.094 1.00 88.12 75 LEU A O 1
ATOM 622 N N . SER A 1 76 ? -9.333 14.378 -4.634 1.00 88.06 76 SER A N 1
ATOM 623 C CA . SER A 1 76 ? -8.771 14.672 -5.959 1.00 88.06 76 SER A CA 1
ATOM 624 C C . SER A 1 76 ? -8.614 13.453 -6.863 1.00 88.06 76 SER A C 1
ATOM 626 O O . SER A 1 76 ? -8.442 13.629 -8.063 1.00 88.06 76 SER A O 1
ATOM 628 N N . GLU A 1 77 ? -8.728 12.239 -6.338 1.00 91.50 77 GLU A N 1
ATOM 629 C CA . GLU A 1 77 ? -8.565 10.993 -7.091 1.00 91.50 77 GLU A CA 1
ATOM 630 C C . GLU A 1 77 ? -9.801 10.085 -6.934 1.00 91.50 77 GLU A C 1
ATOM 632 O O . GLU A 1 77 ? -10.844 10.502 -6.416 1.00 91.50 77 GLU A O 1
ATOM 637 N N . ASN A 1 78 ? -9.758 8.873 -7.488 1.00 93.19 78 ASN A N 1
ATOM 638 C CA . ASN A 1 78 ? -10.767 7.849 -7.224 1.00 93.19 78 ASN A CA 1
ATOM 639 C C . ASN A 1 78 ? -10.494 7.183 -5.859 1.00 93.19 78 ASN A C 1
ATOM 641 O O . ASN A 1 78 ? -9.348 6.867 -5.548 1.00 93.19 78 ASN A O 1
ATOM 645 N N . GLU A 1 79 ? -11.541 6.997 -5.049 1.00 92.69 79 GLU A N 1
ATOM 646 C CA . GLU A 1 79 ? -11.415 6.436 -3.697 1.00 92.69 79 GLU A CA 1
ATOM 647 C C . GLU A 1 79 ? -10.914 4.985 -3.717 1.00 92.69 79 GLU A C 1
ATOM 649 O O . GLU A 1 79 ? -9.966 4.679 -2.997 1.00 92.69 79 GLU A O 1
ATOM 654 N N . ASP A 1 80 ? -11.462 4.131 -4.583 1.00 93.62 80 ASP A N 1
ATOM 655 C CA . ASP A 1 80 ? -11.065 2.722 -4.683 1.00 93.62 80 ASP A CA 1
ATOM 656 C C . ASP A 1 80 ? -9.601 2.575 -5.116 1.00 93.62 80 ASP A C 1
ATOM 658 O O . ASP A 1 80 ? -8.868 1.769 -4.548 1.00 93.62 80 ASP A O 1
ATOM 662 N N . GLU A 1 81 ? -9.132 3.390 -6.064 1.00 94.94 81 GLU A N 1
ATOM 663 C CA . GLU A 1 81 ? -7.723 3.397 -6.483 1.00 94.94 81 GLU A CA 1
ATOM 664 C C . GLU A 1 81 ? -6.792 3.841 -5.339 1.00 94.94 81 GLU A C 1
ATOM 666 O O . GLU A 1 81 ? -5.762 3.210 -5.091 1.00 94.94 81 GLU A O 1
ATOM 671 N N . CYS A 1 82 ? -7.174 4.868 -4.567 1.00 95.19 82 CYS A N 1
ATOM 672 C CA . CYS A 1 82 ? -6.453 5.234 -3.344 1.00 95.19 82 CYS A CA 1
ATOM 673 C C . CYS A 1 82 ? -6.378 4.047 -2.373 1.00 95.19 82 CYS A C 1
ATOM 675 O O . CYS A 1 82 ? -5.305 3.727 -1.864 1.00 95.19 82 CYS A O 1
ATOM 677 N N . CYS A 1 83 ? -7.499 3.366 -2.143 1.00 95.75 83 CYS A N 1
ATOM 678 C CA . CYS A 1 83 ? -7.569 2.234 -1.229 1.00 95.75 83 CYS A CA 1
ATOM 679 C C . CYS A 1 83 ? -6.765 1.016 -1.722 1.00 95.75 83 CYS A C 1
ATOM 681 O O . CYS A 1 83 ? -6.136 0.346 -0.903 1.00 95.75 83 CYS A O 1
ATOM 683 N N . LYS A 1 84 ? -6.695 0.761 -3.039 1.00 95.56 84 LYS A N 1
ATOM 684 C CA . LYS A 1 84 ? -5.807 -0.258 -3.632 1.00 95.56 84 LYS A CA 1
ATOM 685 C C . LYS A 1 84 ? -4.340 0.025 -3.314 1.00 95.56 84 LYS A C 1
ATOM 687 O O . LYS A 1 84 ? -3.621 -0.889 -2.912 1.00 95.56 84 LYS A O 1
ATOM 692 N N . TYR A 1 85 ? -3.901 1.282 -3.434 1.00 95.75 85 TYR A N 1
ATOM 693 C CA . TYR A 1 85 ? -2.537 1.661 -3.055 1.00 95.75 85 TYR A CA 1
ATOM 694 C C . TYR A 1 85 ? -2.272 1.413 -1.567 1.00 95.75 85 TYR A C 1
ATOM 696 O O . TYR A 1 85 ? -1.265 0.800 -1.213 1.00 95.75 85 TYR A O 1
ATOM 704 N N . ILE A 1 86 ? -3.186 1.850 -0.694 1.00 95.94 86 ILE A N 1
ATOM 705 C CA . ILE A 1 86 ? -3.050 1.657 0.757 1.00 95.94 86 ILE A CA 1
ATOM 706 C C . ILE A 1 86 ? -2.975 0.164 1.092 1.00 95.94 86 ILE A C 1
ATOM 708 O O . ILE A 1 86 ? -2.134 -0.232 1.899 1.00 95.94 86 ILE A O 1
ATOM 712 N N . ASN A 1 87 ? -3.793 -0.676 0.448 1.00 96.25 87 ASN A N 1
ATOM 713 C CA . ASN A 1 87 ? -3.751 -2.118 0.670 1.00 96.25 87 ASN A CA 1
ATOM 714 C C . ASN A 1 87 ? -2.428 -2.746 0.204 1.00 96.25 87 ASN A C 1
ATOM 716 O O . ASN A 1 87 ? -1.852 -3.574 0.915 1.00 96.25 87 ASN A O 1
ATOM 720 N N . PHE A 1 88 ? -1.909 -2.329 -0.957 1.00 95.75 88 PHE A N 1
ATOM 721 C CA . PHE A 1 88 ? -0.587 -2.747 -1.426 1.00 95.75 88 PHE A CA 1
ATOM 722 C C . PHE A 1 88 ? 0.507 -2.368 -0.419 1.00 95.75 88 PHE A C 1
ATOM 724 O O . PHE A 1 88 ? 1.292 -3.222 -0.003 1.00 95.75 88 PHE A O 1
ATOM 731 N N . TRP A 1 89 ? 0.541 -1.104 0.009 1.00 95.38 89 TRP A N 1
ATOM 732 C CA . TRP A 1 89 ? 1.506 -0.619 0.993 1.00 95.38 89 TRP A CA 1
ATOM 733 C C . TRP A 1 89 ? 1.429 -1.421 2.303 1.00 95.38 89 TRP A C 1
ATOM 735 O O . TRP A 1 89 ? 2.455 -1.878 2.810 1.00 95.38 89 TRP A O 1
ATOM 745 N N . LEU A 1 90 ? 0.220 -1.668 2.812 1.00 94.38 90 LEU A N 1
ATOM 746 C CA . LEU A 1 90 ? 0.004 -2.408 4.055 1.00 94.38 90 LEU A CA 1
ATOM 747 C C . LEU A 1 90 ? 0.540 -3.844 3.960 1.00 94.38 90 LEU A C 1
ATOM 749 O O . LEU A 1 90 ? 1.305 -4.280 4.824 1.00 94.38 90 LEU A O 1
ATOM 753 N N . ASN A 1 91 ? 0.199 -4.561 2.886 1.00 93.00 91 ASN A N 1
ATOM 754 C CA . ASN A 1 91 ? 0.694 -5.918 2.648 1.00 93.00 91 ASN A CA 1
ATOM 755 C C . ASN A 1 91 ? 2.228 -5.952 2.504 1.00 93.00 91 ASN A C 1
ATOM 757 O O . ASN A 1 91 ? 2.870 -6.861 3.039 1.00 93.00 91 ASN A O 1
ATOM 761 N N . LYS A 1 92 ? 2.833 -4.924 1.886 1.00 91.81 92 LYS A N 1
ATOM 762 C CA . LYS A 1 92 ? 4.295 -4.761 1.792 1.00 91.81 92 LYS A CA 1
ATOM 763 C C . LYS A 1 92 ? 4.950 -4.710 3.167 1.00 91.81 92 LYS A C 1
ATOM 765 O O . LYS A 1 92 ? 5.938 -5.403 3.413 1.00 91.81 92 LYS A O 1
ATOM 770 N N . GLU A 1 93 ? 4.418 -3.878 4.057 1.00 89.81 93 GLU A N 1
ATOM 771 C CA . GLU A 1 93 ? 4.992 -3.648 5.384 1.00 89.81 93 GLU A CA 1
ATOM 772 C C . GLU A 1 93 ? 4.820 -4.861 6.306 1.00 89.81 93 GLU A C 1
ATOM 774 O O . GLU A 1 93 ? 5.757 -5.230 7.020 1.00 89.81 93 GLU A O 1
ATOM 779 N N . ILE A 1 94 ? 3.672 -5.541 6.234 1.00 87.12 94 ILE A N 1
ATOM 780 C CA . ILE A 1 94 ? 3.434 -6.789 6.971 1.00 87.12 94 ILE A CA 1
ATOM 781 C C . ILE A 1 94 ? 4.416 -7.874 6.508 1.00 87.12 94 ILE A C 1
ATOM 783 O O . ILE A 1 94 ? 5.072 -8.505 7.342 1.00 87.12 94 ILE A O 1
ATOM 787 N N . LYS A 1 95 ? 4.587 -8.052 5.189 1.00 84.00 95 LYS A N 1
ATOM 788 C CA . LYS A 1 95 ? 5.493 -9.067 4.629 1.00 84.00 95 LYS A CA 1
ATOM 789 C C . LYS A 1 95 ? 6.957 -8.831 5.017 1.00 84.00 95 LYS A C 1
ATOM 791 O O . LYS A 1 95 ? 7.660 -9.791 5.324 1.00 84.00 95 LYS A O 1
ATOM 796 N N . LYS A 1 96 ? 7.416 -7.572 5.068 1.00 82.44 96 LYS A N 1
ATOM 797 C CA . LYS A 1 96 ? 8.777 -7.221 5.525 1.00 82.44 96 LYS A CA 1
ATOM 798 C C . LYS A 1 96 ? 9.031 -7.591 6.988 1.00 82.44 96 LYS A C 1
ATOM 800 O O . LYS A 1 96 ? 10.136 -8.007 7.320 1.00 82.44 96 LYS A O 1
ATOM 805 N N . LYS A 1 97 ? 8.037 -7.418 7.866 1.00 72.19 97 LYS A N 1
ATOM 806 C CA . LYS A 1 97 ? 8.178 -7.698 9.305 1.00 72.19 97 LYS A CA 1
ATOM 807 C C . LYS A 1 97 ? 8.028 -9.178 9.672 1.00 72.19 97 LYS A C 1
ATOM 809 O O . LYS A 1 97 ? 8.564 -9.585 10.699 1.00 72.19 97 LYS A O 1
ATOM 814 N N . HIS A 1 98 ? 7.315 -9.975 8.872 1.00 61.06 98 HIS A N 1
ATOM 815 C CA . HIS A 1 98 ? 6.855 -11.313 9.272 1.00 61.06 98 HIS A CA 1
ATOM 816 C C . HIS A 1 98 ? 7.082 -12.398 8.204 1.00 61.06 98 HIS A C 1
ATOM 818 O O . HIS A 1 98 ? 6.162 -13.129 7.844 1.00 61.06 98 HIS A O 1
ATOM 824 N N . TYR A 1 99 ? 8.318 -12.556 7.720 1.00 51.06 99 TYR A N 1
ATOM 825 C CA . TYR A 1 99 ? 8.641 -13.547 6.679 1.00 51.06 99 TYR A CA 1
ATOM 826 C C . TYR A 1 99 ? 8.308 -15.023 7.029 1.00 51.06 99 TYR A C 1
ATOM 828 O O . TYR A 1 99 ? 7.929 -15.752 6.117 1.00 51.06 99 TYR A O 1
ATOM 836 N N . PRO A 1 100 ? 8.362 -15.500 8.296 1.00 45.84 100 PRO A N 1
ATOM 837 C CA . PRO A 1 100 ? 7.986 -16.888 8.615 1.00 45.84 100 PRO A CA 1
ATOM 838 C C . PRO A 1 100 ? 6.495 -17.112 8.933 1.00 45.84 100 PRO A C 1
ATOM 840 O O . PRO A 1 100 ? 6.085 -18.255 9.107 1.00 45.84 100 PRO A O 1
ATOM 843 N N . LEU A 1 101 ? 5.685 -16.053 9.077 1.00 45.94 101 LEU A N 1
ATOM 844 C CA . LEU A 1 101 ? 4.328 -16.130 9.649 1.00 45.94 101 LEU A CA 1
ATOM 845 C C . LEU A 1 101 ? 3.321 -15.235 8.916 1.00 45.94 101 LEU A C 1
ATOM 847 O O . LEU A 1 101 ? 2.430 -14.659 9.537 1.00 45.94 101 LEU A O 1
ATOM 851 N N . TYR A 1 102 ? 3.402 -15.170 7.586 1.00 50.84 102 TYR A N 1
ATOM 852 C CA . TYR A 1 102 ? 2.300 -14.705 6.729 1.00 50.84 102 TYR A CA 1
ATOM 853 C C . TYR A 1 102 ? 1.158 -15.749 6.735 1.00 50.84 102 TYR A C 1
ATOM 855 O O . TYR A 1 102 ? 0.734 -16.272 5.711 1.00 50.84 102 TYR A O 1
ATOM 863 N N . ASN A 1 103 ? 0.733 -16.135 7.941 1.00 53.25 103 ASN A N 1
ATOM 864 C CA . ASN A 1 103 ? -0.459 -16.908 8.219 1.00 53.25 103 ASN A CA 1
ATOM 865 C C . ASN A 1 103 ? -1.571 -15.879 8.417 1.00 53.25 103 ASN A C 1
ATOM 867 O O . ASN A 1 103 ? -1.460 -15.011 9.282 1.00 53.25 103 ASN A O 1
ATOM 871 N N . ASN A 1 104 ? -2.643 -16.008 7.638 1.00 57.94 104 ASN A N 1
ATOM 872 C CA . ASN A 1 104 ? -3.858 -15.182 7.621 1.00 57.94 104 ASN A CA 1
ATOM 873 C C . ASN A 1 104 ? -4.455 -14.785 8.995 1.00 57.94 104 ASN A C 1
ATOM 875 O O . ASN A 1 104 ? -5.354 -13.951 9.052 1.00 57.94 104 ASN A O 1
ATOM 879 N N . SER A 1 105 ? -4.006 -15.366 10.113 1.00 63.00 105 SER A N 1
ATOM 880 C CA . SER A 1 105 ? -4.684 -15.313 11.410 1.00 63.00 105 SER A CA 1
ATOM 881 C C . SER A 1 105 ? -4.765 -13.927 12.055 1.00 63.00 105 SER A C 1
ATOM 883 O O . SER A 1 105 ? -5.622 -13.738 12.912 1.00 63.00 105 SER A O 1
ATOM 885 N N . LYS A 1 106 ? -3.938 -12.947 11.657 1.00 76.94 106 LYS A N 1
ATOM 886 C CA . LYS A 1 106 ? -3.905 -11.616 12.299 1.00 76.94 106 LYS A CA 1
ATOM 887 C C . LYS A 1 106 ? -4.198 -10.422 11.383 1.00 76.94 106 LYS A C 1
ATOM 889 O O . LYS A 1 106 ? -4.176 -9.293 11.863 1.00 76.94 106 LYS A O 1
ATOM 894 N N . PHE A 1 107 ? -4.508 -10.625 10.097 1.00 87.00 107 PHE A N 1
ATOM 895 C CA . PHE A 1 107 ? -4.788 -9.484 9.207 1.00 87.00 107 PHE A CA 1
ATOM 896 C C . PHE A 1 107 ? -6.067 -8.722 9.607 1.00 87.00 107 PHE A C 1
ATOM 898 O O . PHE A 1 107 ? -6.120 -7.504 9.451 1.00 87.00 107 PHE A O 1
ATOM 905 N N . HIS A 1 108 ? -7.045 -9.415 10.207 1.00 89.31 108 HIS A N 1
ATOM 906 C CA . HIS A 1 108 ? -8.303 -8.831 10.694 1.00 89.31 108 HIS A CA 1
ATOM 907 C C . HIS A 1 108 ? -8.098 -7.608 11.604 1.00 89.31 108 HIS A C 1
ATOM 909 O O . HIS A 1 108 ? -8.884 -6.673 11.550 1.00 89.31 108 HIS A O 1
ATOM 915 N N . ILE A 1 109 ? -6.984 -7.539 12.342 1.00 92.31 109 ILE A N 1
ATOM 916 C CA . ILE A 1 109 ? -6.618 -6.388 13.185 1.00 92.31 109 ILE A CA 1
ATOM 917 C C . ILE A 1 109 ? -6.610 -5.080 12.380 1.00 92.31 109 ILE A C 1
ATOM 919 O O . ILE A 1 109 ? -7.032 -4.033 12.872 1.00 92.31 109 ILE A O 1
ATOM 923 N N . PHE A 1 110 ? -6.133 -5.117 11.133 1.00 94.44 110 PHE A N 1
ATOM 924 C CA . PHE A 1 110 ? -6.100 -3.941 10.266 1.00 94.44 110 PHE A CA 1
ATOM 925 C C . PHE A 1 110 ? -7.480 -3.611 9.684 1.00 94.44 110 PHE A C 1
ATOM 927 O O . PHE A 1 110 ? -7.775 -2.435 9.475 1.00 94.44 110 PHE A O 1
ATOM 934 N N . GLN A 1 111 ? -8.332 -4.615 9.467 1.00 94.81 111 GLN A N 1
ATOM 935 C CA . GLN A 1 111 ? -9.720 -4.423 9.032 1.00 94.81 111 GLN A CA 1
ATOM 936 C C . GLN A 1 111 ? -10.551 -3.779 10.141 1.00 94.81 111 GLN A C 1
ATOM 938 O O . GLN A 1 111 ? -11.169 -2.739 9.911 1.00 94.81 111 GLN A O 1
ATOM 943 N N . ASP A 1 112 ? -10.457 -4.314 11.360 1.00 95.25 112 ASP A N 1
ATOM 944 C CA . ASP A 1 112 ? -11.100 -3.765 12.555 1.00 95.25 112 ASP A CA 1
ATOM 945 C C . ASP A 1 112 ? -10.640 -2.324 12.799 1.00 95.25 112 ASP A C 1
ATOM 947 O O . ASP A 1 112 ? -11.447 -1.440 13.101 1.00 95.25 112 ASP A O 1
ATOM 951 N N . PHE A 1 113 ? -9.343 -2.051 12.611 1.00 96.62 113 PHE A N 1
ATOM 952 C CA . PHE A 1 113 ? -8.804 -0.698 12.695 1.00 96.62 113 PHE A CA 1
ATOM 953 C C . PHE A 1 113 ? -9.446 0.247 11.669 1.00 96.62 113 PHE A C 1
ATOM 955 O O . PHE A 1 113 ? -9.840 1.355 12.031 1.00 96.62 113 PHE A O 1
ATOM 962 N N . VAL A 1 114 ? -9.566 -0.163 10.401 1.00 97.06 114 VAL A N 1
ATOM 963 C CA . VAL A 1 114 ? -10.157 0.649 9.318 1.00 97.06 114 VAL A CA 1
ATOM 964 C C . VAL A 1 114 ? -11.648 0.892 9.550 1.00 97.06 114 VAL A C 1
ATOM 966 O O . VAL A 1 114 ? -12.126 2.009 9.340 1.00 97.06 114 VAL A O 1
ATOM 969 N N . GLU A 1 115 ? -12.391 -0.113 10.012 1.00 97.00 115 GLU A N 1
ATOM 970 C CA . GLU A 1 115 ? -13.806 0.024 10.369 1.00 97.00 115 GLU A CA 1
ATOM 971 C C . GLU A 1 115 ? -13.996 1.073 11.475 1.00 97.00 115 GLU A C 1
ATOM 973 O O . GLU A 1 1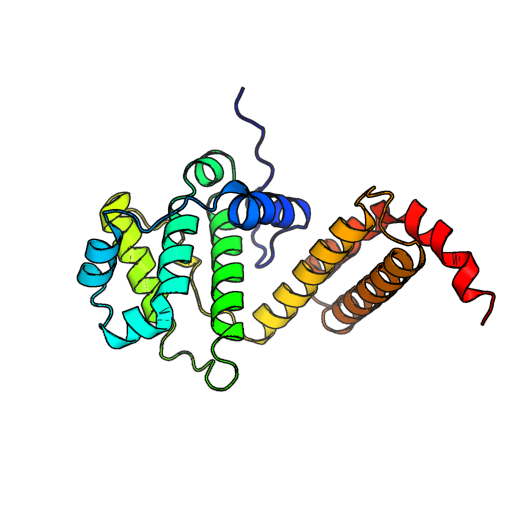15 ? -14.771 2.024 11.332 1.00 97.00 115 GLU A O 1
ATOM 978 N N . HIS A 1 116 ? -13.225 0.968 12.557 1.00 97.44 116 HIS A N 1
ATOM 979 C CA . HIS A 1 116 ? -13.340 1.889 13.685 1.00 97.44 116 HIS A CA 1
ATOM 980 C C . HIS A 1 116 ? -12.771 3.275 13.382 1.00 97.44 116 HIS A C 1
ATOM 982 O O . HIS A 1 116 ? -13.306 4.280 13.858 1.00 97.44 116 HIS A O 1
ATOM 988 N N . PHE A 1 117 ? -11.735 3.359 12.545 1.00 96.25 117 PHE A N 1
ATOM 989 C CA . PHE A 1 117 ? -11.269 4.620 11.982 1.00 96.25 117 PHE A CA 1
ATOM 990 C C . PHE A 1 117 ? -12.413 5.326 11.248 1.00 96.25 117 PHE A C 1
ATOM 992 O O . PHE A 1 117 ? -12.691 6.492 11.531 1.00 96.25 117 PHE A O 1
ATOM 999 N N . ASN A 1 118 ? -13.116 4.620 10.359 1.00 95.75 118 ASN A N 1
ATOM 1000 C CA . ASN A 1 118 ? -14.254 5.163 9.623 1.00 95.75 118 ASN A CA 1
ATOM 1001 C C . ASN A 1 118 ? -15.350 5.680 10.563 1.00 95.75 118 ASN A C 1
ATOM 1003 O O . ASN A 1 118 ? -15.775 6.829 10.426 1.00 95.75 118 ASN A O 1
ATOM 1007 N N . TYR A 1 119 ? -15.728 4.878 11.561 1.00 95.69 119 TYR A N 1
ATOM 1008 C CA . TYR A 1 119 ? -16.728 5.245 12.565 1.00 95.69 119 TYR A CA 1
ATOM 1009 C C . TYR A 1 119 ? -16.350 6.519 13.349 1.00 95.69 119 TYR A C 1
ATOM 1011 O O . TYR A 1 119 ? -17.185 7.401 13.553 1.00 95.69 119 TYR A O 1
ATOM 1019 N N . ILE A 1 120 ? -15.089 6.639 13.784 1.00 95.56 120 ILE A N 1
ATOM 1020 C CA . ILE A 1 120 ? -14.615 7.713 14.681 1.00 95.56 120 ILE A CA 1
ATOM 1021 C C . ILE A 1 120 ? -14.216 8.994 13.927 1.00 95.56 120 ILE A C 1
ATOM 1023 O O . ILE A 1 120 ? -14.320 10.111 14.460 1.00 95.56 120 ILE A O 1
ATOM 1027 N N . VAL A 1 121 ? -13.673 8.857 12.718 1.00 92.75 121 VAL A N 1
ATOM 1028 C CA . VAL A 1 121 ? -13.106 9.971 11.943 1.00 92.75 121 VAL A CA 1
ATOM 1029 C C . VAL A 1 121 ? -14.103 10.525 10.935 1.00 92.75 121 VAL A C 1
ATOM 1031 O O . VAL A 1 121 ? -14.104 11.737 10.717 1.00 92.75 121 VAL A O 1
ATOM 1034 N N . HIS A 1 122 ? -14.952 9.676 10.357 1.00 89.50 122 HIS A N 1
ATOM 1035 C CA . HIS A 1 122 ? -15.911 10.065 9.331 1.00 89.50 122 HIS A CA 1
ATOM 1036 C C . HIS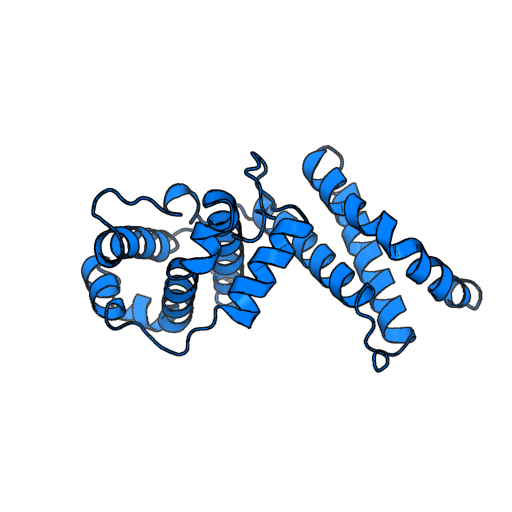 A 1 122 ? -17.345 10.018 9.861 1.00 89.50 122 HIS A C 1
ATOM 1038 O O . HIS A 1 122 ? -17.868 11.031 10.323 1.00 89.50 122 HIS A O 1
ATOM 1044 N N . SER A 1 123 ? -17.989 8.860 9.780 1.00 90.69 123 SER A N 1
ATOM 1045 C CA . SER A 1 123 ? -19.366 8.646 10.209 1.00 90.69 123 SER A CA 1
ATOM 1046 C C . SER A 1 123 ? -19.621 7.155 10.395 1.00 90.69 123 SER A C 1
ATOM 1048 O O . SER A 1 123 ? -18.866 6.316 9.901 1.00 90.69 123 SER A O 1
ATOM 1050 N N . LYS A 1 124 ? -20.726 6.821 11.067 1.00 87.50 124 LYS A N 1
ATOM 1051 C CA . LYS A 1 124 ? -21.121 5.430 11.310 1.00 87.50 124 LYS A CA 1
ATOM 1052 C C . LYS A 1 124 ? -21.349 4.615 10.034 1.00 87.50 124 LYS A C 1
ATOM 1054 O O . LYS A 1 124 ? -21.140 3.409 10.049 1.00 87.50 124 LYS A O 1
ATOM 1059 N N . ASP A 1 125 ? -21.736 5.278 8.950 1.00 90.31 125 ASP A N 1
ATOM 1060 C CA . ASP A 1 125 ? -22.046 4.630 7.674 1.00 90.31 125 ASP A CA 1
ATOM 1061 C C . ASP A 1 125 ? -20.863 4.647 6.693 1.00 90.31 125 ASP A C 1
ATOM 1063 O O . ASP A 1 125 ? -20.955 4.094 5.596 1.00 90.31 125 ASP A O 1
ATOM 1067 N N . SER A 1 126 ? -19.743 5.280 7.064 1.00 92.38 126 SER A N 1
ATOM 1068 C CA . SER A 1 126 ? -18.546 5.324 6.226 1.00 92.38 126 SER A CA 1
ATOM 1069 C C . SER A 1 126 ? -17.927 3.933 6.105 1.00 92.38 126 SER A C 1
ATOM 1071 O O . SER A 1 126 ? -17.625 3.289 7.106 1.00 92.38 126 SER A O 1
ATOM 1073 N N . LYS A 1 127 ? -17.685 3.490 4.869 1.00 93.81 127 LYS A N 1
ATOM 1074 C CA . LYS A 1 127 ? -17.014 2.214 4.556 1.00 93.81 127 LYS A CA 1
ATOM 1075 C C . LYS A 1 127 ? -15.749 2.403 3.721 1.00 93.81 127 LYS A C 1
ATOM 1077 O O . LYS A 1 127 ? -15.304 1.467 3.061 1.00 93.81 127 LYS A O 1
ATOM 1082 N N . ARG A 1 128 ? -15.175 3.611 3.731 1.00 94.12 128 ARG A N 1
ATOM 1083 C CA . ARG A 1 128 ? -13.992 3.946 2.930 1.00 94.12 128 ARG A CA 1
ATOM 1084 C C . ARG A 1 128 ? -12.882 2.926 3.156 1.00 94.12 128 ARG A C 1
ATOM 1086 O O . ARG A 1 128 ? -12.496 2.674 4.298 1.00 94.12 128 ARG A O 1
ATOM 1093 N N . CYS A 1 129 ? -12.366 2.379 2.060 1.00 95.44 129 CYS A N 1
ATOM 1094 C CA . CYS A 1 129 ? -11.323 1.353 2.010 1.00 95.44 129 CYS A CA 1
ATOM 1095 C C . CYS A 1 129 ? -11.631 0.029 2.723 1.00 95.44 129 CYS A C 1
ATOM 1097 O O . CYS A 1 129 ? -10.806 -0.877 2.650 1.00 95.44 129 CYS A O 1
ATOM 1099 N N . LEU A 1 130 ? -12.782 -0.135 3.382 1.00 94.50 130 LEU A N 1
ATOM 1100 C CA . LEU A 1 130 ? -13.060 -1.320 4.195 1.00 94.50 130 LEU A CA 1
ATOM 1101 C C . LEU A 1 130 ? -13.074 -2.599 3.347 1.00 94.50 130 LEU A C 1
ATOM 1103 O O . LEU A 1 130 ? -12.528 -3.608 3.763 1.00 94.50 130 LEU A O 1
ATOM 1107 N N . SER A 1 131 ? -13.627 -2.531 2.133 1.00 92.19 131 SER A N 1
ATOM 1108 C CA . SER A 1 131 ? -13.644 -3.642 1.171 1.00 92.19 131 SER A CA 1
ATOM 1109 C C . SER A 1 131 ? -12.338 -3.830 0.395 1.00 92.19 131 SER A C 1
ATOM 1111 O O . SER A 1 131 ? -12.242 -4.749 -0.409 1.00 92.19 131 SER A O 1
ATOM 1113 N N . ASN A 1 132 ? -11.367 -2.926 0.545 1.00 93.69 132 ASN A N 1
ATOM 1114 C CA . ASN A 1 132 ? -10.085 -3.002 -0.156 1.00 93.69 132 ASN A CA 1
ATOM 1115 C C . ASN A 1 132 ? -8.959 -3.489 0.751 1.00 93.69 132 ASN A C 1
ATOM 1117 O O . ASN A 1 132 ? -7.959 -3.975 0.232 1.00 93.69 132 ASN A O 1
ATOM 1121 N N . ILE A 1 133 ? -9.073 -3.281 2.067 1.00 94.44 133 ILE A N 1
ATOM 1122 C CA . ILE A 1 133 ? -8.057 -3.679 3.038 1.00 94.44 133 ILE A CA 1
ATOM 1123 C C . ILE A 1 133 ? -8.235 -5.160 3.334 1.00 94.44 133 ILE A C 1
ATOM 1125 O O . ILE A 1 133 ? -9.053 -5.561 4.156 1.00 94.44 133 ILE A O 1
ATOM 1129 N N . ASP A 1 134 ? -7.428 -5.958 2.651 1.00 91.94 134 ASP A N 1
ATOM 1130 C CA . ASP A 1 134 ? -7.457 -7.409 2.715 1.00 91.94 134 ASP A CA 1
ATOM 1131 C C . ASP A 1 134 ? -6.057 -7.979 2.528 1.00 91.94 134 ASP A C 1
ATOM 1133 O O . ASP A 1 134 ? -5.197 -7.413 1.839 1.00 91.94 134 ASP A O 1
ATOM 1137 N N . HIS A 1 135 ? -5.844 -9.141 3.135 1.00 90.69 135 HIS A N 1
ATOM 1138 C CA . HIS A 1 135 ? -4.639 -9.917 2.918 1.00 90.69 135 HIS A CA 1
ATOM 1139 C C . HIS A 1 135 ? -4.590 -10.370 1.458 1.00 90.69 135 HIS A C 1
ATOM 1141 O O . HIS A 1 135 ? -5.459 -11.113 0.995 1.00 90.69 135 HIS A O 1
ATOM 1147 N N . LEU A 1 136 ? -3.567 -9.933 0.727 1.00 89.50 136 LEU A N 1
ATOM 1148 C CA . LEU A 1 136 ? -3.439 -10.281 -0.682 1.00 89.50 136 LEU A CA 1
ATOM 1149 C C . LEU A 1 136 ? -3.031 -11.748 -0.831 1.00 89.50 136 LEU A C 1
ATOM 1151 O O . LEU A 1 136 ? -2.116 -12.227 -0.158 1.00 89.50 136 LEU A O 1
ATOM 1155 N N . ASP A 1 137 ? -3.696 -12.458 -1.747 1.00 88.06 137 ASP A N 1
ATOM 1156 C CA . ASP A 1 137 ? -3.257 -13.791 -2.159 1.00 88.06 137 ASP A CA 1
ATOM 1157 C C . ASP A 1 137 ? -1.765 -13.741 -2.547 1.00 88.06 137 ASP A C 1
ATOM 1159 O O . ASP A 1 137 ? -1.361 -12.812 -3.256 1.00 88.06 137 ASP A O 1
ATOM 1163 N N . PRO A 1 138 ? -0.926 -14.701 -2.111 1.00 86.25 138 PRO A N 1
ATOM 1164 C CA . PRO A 1 138 ? 0.512 -14.649 -2.353 1.00 86.25 138 PRO A CA 1
ATOM 1165 C C . PRO A 1 138 ? 0.906 -14.481 -3.825 1.00 86.25 138 PRO A C 1
ATOM 1167 O O . PRO A 1 138 ? 1.876 -13.771 -4.099 1.00 86.25 138 PRO A O 1
ATOM 1170 N N . LYS A 1 139 ? 0.157 -15.076 -4.765 1.00 86.12 139 LYS A N 1
ATOM 1171 C CA . LYS A 1 139 ? 0.422 -14.934 -6.204 1.00 86.12 139 LYS A CA 1
ATOM 1172 C C . LYS A 1 139 ? 0.040 -13.541 -6.693 1.00 86.12 139 LYS A C 1
ATOM 1174 O O . LYS A 1 139 ? 0.822 -12.907 -7.399 1.00 86.12 139 LYS A O 1
ATOM 1179 N N . ILE A 1 140 ? -1.124 -13.032 -6.272 1.00 88.19 140 ILE A N 1
ATOM 1180 C CA . ILE A 1 140 ? -1.549 -11.655 -6.583 1.00 88.19 140 ILE A CA 1
ATOM 1181 C C . ILE A 1 140 ? -0.525 -10.654 -6.040 1.00 88.19 140 ILE A C 1
ATOM 1183 O O . ILE A 1 140 ? -0.126 -9.735 -6.756 1.00 88.19 140 ILE A O 1
ATOM 1187 N N . TRP A 1 141 ? -0.074 -10.852 -4.800 1.00 89.56 141 TRP A N 1
ATOM 1188 C CA . TRP A 1 141 ? 0.947 -10.033 -4.158 1.00 89.56 141 TRP A CA 1
ATOM 1189 C C . TRP A 1 141 ? 2.263 -10.041 -4.938 1.00 89.56 141 TRP A C 1
ATOM 1191 O O . TRP A 1 141 ? 2.809 -8.976 -5.218 1.00 89.56 141 TRP A O 1
ATOM 1201 N N . GLU A 1 142 ? 2.799 -11.221 -5.266 1.00 88.75 142 GLU A N 1
ATOM 1202 C CA . GLU A 1 142 ? 4.082 -11.343 -5.964 1.00 88.75 142 GLU A CA 1
ATOM 1203 C C . GLU A 1 142 ? 4.045 -10.609 -7.303 1.00 88.75 142 GLU A C 1
ATOM 1205 O O . GLU A 1 142 ? 4.927 -9.801 -7.603 1.00 88.75 142 GLU A O 1
ATOM 1210 N N . LYS A 1 143 ? 2.964 -10.810 -8.054 1.00 89.44 143 LYS A N 1
ATOM 1211 C CA . LYS A 1 143 ? 2.741 -10.149 -9.331 1.00 89.44 143 LYS A CA 1
ATOM 1212 C C . LYS A 1 143 ? 2.631 -8.631 -9.199 1.00 89.44 143 LYS A C 1
ATOM 1214 O O . LYS A 1 143 ? 3.318 -7.900 -9.911 1.00 89.44 143 LYS A O 1
ATOM 1219 N N . MET A 1 144 ? 1.808 -8.155 -8.264 1.00 91.81 144 MET A N 1
ATOM 1220 C CA . MET A 1 144 ? 1.644 -6.726 -7.980 1.00 91.81 144 MET A CA 1
ATOM 1221 C C . MET A 1 144 ? 2.972 -6.086 -7.563 1.00 91.81 144 MET A C 1
ATOM 1223 O O . MET A 1 144 ? 3.319 -5.009 -8.040 1.00 91.81 144 MET A O 1
ATOM 1227 N N . SER A 1 145 ? 3.743 -6.773 -6.716 1.00 92.75 145 SER A N 1
ATOM 1228 C CA . SER A 1 145 ? 5.051 -6.316 -6.255 1.00 92.75 145 SER A CA 1
ATOM 1229 C C . SER A 1 145 ? 6.043 -6.180 -7.409 1.00 92.75 145 SER A C 1
ATOM 1231 O O . SER A 1 145 ? 6.696 -5.143 -7.493 1.00 92.75 145 SER A O 1
ATOM 1233 N N . LYS A 1 146 ? 6.138 -7.173 -8.307 1.00 92.56 146 LYS A N 1
ATOM 1234 C CA . LYS A 1 146 ? 7.014 -7.102 -9.492 1.00 92.56 146 LYS A CA 1
ATOM 1235 C C . LYS A 1 146 ? 6.596 -5.974 -10.441 1.00 92.56 146 LYS A C 1
ATOM 1237 O O . LYS A 1 146 ? 7.448 -5.236 -10.927 1.00 92.56 146 LYS A O 1
ATOM 1242 N N . LEU A 1 147 ? 5.293 -5.805 -10.685 1.00 93.88 147 LEU A N 1
ATOM 1243 C CA . LEU A 1 147 ? 4.779 -4.741 -11.554 1.00 93.88 147 LEU A CA 1
ATOM 1244 C C . LEU A 1 147 ? 5.113 -3.345 -11.010 1.00 93.88 147 LEU A C 1
ATOM 1246 O O . LEU A 1 147 ? 5.571 -2.479 -11.750 1.00 93.88 147 LEU A O 1
ATOM 1250 N N . TYR A 1 148 ? 4.906 -3.119 -9.716 1.00 95.06 148 TYR A N 1
ATOM 1251 C CA . TYR A 1 148 ? 5.186 -1.822 -9.104 1.00 95.06 148 TYR A CA 1
ATOM 1252 C C . TYR A 1 148 ? 6.687 -1.569 -8.905 1.00 95.06 148 TYR A C 1
ATOM 1254 O O . TYR A 1 148 ? 7.124 -0.425 -9.010 1.00 95.06 148 TYR A O 1
ATOM 1262 N N . GLU A 1 149 ? 7.497 -2.613 -8.702 1.00 94.56 149 GLU A N 1
ATOM 1263 C CA . GLU A 1 149 ? 8.961 -2.512 -8.774 1.00 94.56 149 GLU A CA 1
ATOM 1264 C C . GLU A 1 149 ? 9.413 -2.075 -10.172 1.00 94.56 149 GLU A C 1
ATOM 1266 O O . GLU A 1 149 ? 10.222 -1.158 -10.302 1.00 94.56 149 GLU A O 1
ATOM 1271 N N . LEU A 1 150 ? 8.838 -2.666 -11.222 1.00 93.81 150 LEU A N 1
ATOM 1272 C CA . LEU A 1 150 ? 9.102 -2.261 -12.598 1.00 93.81 150 LEU A CA 1
ATOM 1273 C C . LEU A 1 150 ? 8.753 -0.780 -12.824 1.00 93.81 150 LEU A C 1
ATOM 1275 O O . LEU A 1 150 ? 9.520 -0.050 -13.450 1.00 93.81 150 LEU A O 1
ATOM 1279 N N . TYR A 1 151 ? 7.634 -0.309 -12.269 1.00 93.94 151 TYR A N 1
ATOM 1280 C CA . TYR A 1 151 ? 7.243 1.102 -12.324 1.00 93.94 151 TYR A CA 1
ATOM 1281 C C . TYR A 1 151 ? 8.241 2.029 -11.628 1.00 93.94 151 TYR A C 1
ATOM 1283 O O . TYR A 1 151 ? 8.571 3.081 -12.178 1.00 93.94 151 TYR A O 1
ATOM 1291 N N . ASP A 1 152 ? 8.742 1.638 -10.457 1.00 93.12 152 ASP A N 1
ATOM 1292 C CA . ASP A 1 152 ? 9.772 2.394 -9.744 1.00 93.12 152 ASP A CA 1
ATOM 1293 C C . ASP A 1 152 ? 11.079 2.461 -10.556 1.00 93.12 152 ASP A C 1
ATOM 1295 O O . ASP A 1 152 ? 11.614 3.553 -10.749 1.00 93.12 152 ASP A O 1
ATOM 1299 N N . LEU A 1 153 ? 11.528 1.345 -11.145 1.00 91.62 153 LEU A N 1
ATOM 1300 C CA . LEU A 1 153 ? 12.712 1.322 -12.017 1.00 91.62 153 LEU A CA 1
ATOM 1301 C C . LEU A 1 153 ? 12.542 2.233 -13.241 1.00 91.62 153 LEU A C 1
ATOM 1303 O O . LEU A 1 153 ? 13.476 2.931 -13.636 1.00 91.62 153 LEU A O 1
ATOM 1307 N N . TYR A 1 154 ? 11.348 2.276 -13.834 1.00 89.94 154 TYR A N 1
ATOM 1308 C CA . TYR A 1 154 ? 11.062 3.200 -14.929 1.00 89.94 154 TYR A CA 1
ATOM 1309 C C . TYR A 1 154 ? 11.147 4.665 -14.496 1.00 89.94 154 TYR A C 1
ATOM 1311 O O . TYR A 1 154 ? 11.690 5.484 -15.238 1.00 89.94 154 TYR A O 1
ATOM 1319 N N . ASN A 1 155 ? 10.671 5.007 -13.297 1.00 89.00 155 ASN A N 1
ATOM 1320 C CA . ASN A 1 155 ? 10.825 6.362 -12.761 1.00 89.00 155 ASN A CA 1
ATOM 1321 C C . ASN A 1 155 ? 12.304 6.731 -12.577 1.00 89.00 155 ASN A C 1
ATOM 1323 O O . ASN A 1 155 ? 12.708 7.837 -12.944 1.00 89.00 155 ASN A O 1
ATOM 1327 N N . ASP A 1 156 ? 13.118 5.802 -12.075 1.00 87.50 156 ASP A N 1
ATOM 1328 C CA . ASP A 1 156 ? 14.559 6.004 -11.899 1.00 87.50 156 ASP A CA 1
ATOM 1329 C C . ASP A 1 156 ? 15.265 6.243 -13.242 1.00 87.50 156 ASP A C 1
ATOM 1331 O O . ASP A 1 156 ? 16.099 7.145 -13.364 1.00 87.50 156 ASP A O 1
ATOM 1335 N N . LEU A 1 157 ? 14.892 5.495 -14.285 1.00 86.38 157 LEU A N 1
ATOM 1336 C CA . LEU A 1 157 ? 15.438 5.663 -15.638 1.00 86.38 157 LEU A CA 1
ATOM 1337 C C . LEU A 1 157 ? 15.045 7.001 -16.274 1.00 86.38 157 LEU A C 1
ATOM 1339 O O . LEU A 1 157 ? 15.881 7.653 -16.909 1.00 86.38 157 LEU A O 1
ATOM 1343 N N . LEU A 1 158 ? 13.792 7.423 -16.080 1.00 84.12 158 LEU A N 1
ATOM 1344 C CA . LEU A 1 158 ? 13.270 8.702 -16.571 1.00 84.12 158 LEU A CA 1
ATOM 1345 C C . LEU A 1 158 ? 13.814 9.904 -15.787 1.00 84.12 158 LEU A C 1
ATOM 1347 O O . LEU A 1 158 ? 13.715 11.042 -16.251 1.00 84.12 158 LEU A O 1
ATOM 1351 N N . THR A 1 159 ? 14.414 9.677 -14.618 1.00 80.12 159 THR A N 1
ATOM 1352 C CA . THR A 1 159 ? 14.984 10.748 -13.806 1.00 80.12 159 THR A CA 1
ATOM 1353 C C . THR A 1 159 ? 16.211 11.354 -14.500 1.00 80.12 159 THR A C 1
ATOM 1355 O O . THR A 1 159 ? 17.207 10.693 -14.818 1.00 80.12 159 THR A O 1
ATOM 1358 N N . THR A 1 160 ? 16.170 12.670 -14.713 1.00 65.75 160 THR A N 1
ATOM 1359 C CA . THR A 1 160 ? 17.219 13.450 -15.394 1.00 65.75 160 THR A CA 1
ATOM 1360 C C . THR A 1 160 ? 18.352 13.876 -14.460 1.00 65.75 160 THR A C 1
ATOM 1362 O O . THR A 1 160 ? 19.076 14.825 -14.755 1.00 65.75 160 THR A O 1
ATOM 1365 N N . ASN A 1 161 ? 18.508 13.214 -13.309 1.00 68.56 161 ASN A N 1
ATOM 1366 C CA . ASN A 1 161 ? 19.546 13.555 -12.347 1.00 68.56 161 ASN A CA 1
ATOM 1367 C C . ASN A 1 161 ? 20.928 13.303 -12.971 1.00 68.56 161 ASN A C 1
ATOM 1369 O O . ASN A 1 161 ? 21.343 12.159 -13.159 1.00 68.56 161 ASN A O 1
ATOM 1373 N N . TYR A 1 162 ? 21.622 14.400 -13.275 1.00 59.41 162 TYR A N 1
ATOM 1374 C CA . TYR A 1 162 ? 22.937 14.428 -13.912 1.00 59.41 162 TYR A CA 1
ATOM 1375 C C . TYR A 1 162 ? 24.013 13.672 -13.113 1.00 59.41 162 TYR A C 1
ATOM 1377 O O . TYR A 1 162 ? 25.008 13.232 -13.679 1.00 59.41 162 TYR A O 1
ATOM 1385 N N . TYR A 1 163 ? 23.812 13.485 -11.804 1.00 65.44 163 TYR A N 1
ATOM 1386 C CA . TYR A 1 163 ? 24.752 12.776 -10.934 1.00 65.44 163 TYR A CA 1
ATOM 1387 C C . TYR A 1 163 ? 24.615 11.248 -10.988 1.00 65.44 163 TYR A C 1
ATOM 1389 O O . TYR A 1 163 ? 25.485 10.545 -10.468 1.00 65.44 163 TYR A O 1
ATOM 1397 N N . ILE A 1 164 ? 23.551 10.710 -11.598 1.00 67.81 164 ILE A N 1
ATOM 1398 C CA . ILE A 1 164 ? 23.410 9.262 -11.776 1.00 67.81 164 ILE A CA 1
ATOM 1399 C C . ILE A 1 164 ? 24.370 8.827 -12.881 1.00 67.81 164 ILE A C 1
ATOM 1401 O O . ILE A 1 164 ? 24.235 9.232 -14.037 1.00 67.81 164 ILE A O 1
ATOM 1405 N N . LYS A 1 165 ? 25.342 7.984 -12.518 1.00 70.19 165 LYS A N 1
ATOM 1406 C CA . LYS A 1 165 ? 26.324 7.451 -13.463 1.00 70.19 165 LYS A CA 1
ATOM 1407 C C . LYS A 1 165 ? 25.628 6.658 -14.569 1.00 70.19 165 LYS A C 1
ATOM 1409 O O . LYS A 1 165 ? 24.678 5.919 -14.321 1.00 70.19 165 LYS A O 1
ATOM 1414 N N . TYR A 1 166 ? 26.164 6.772 -15.779 1.00 68.06 166 TYR A N 1
ATOM 1415 C CA . TYR A 1 166 ? 25.710 6.036 -16.959 1.00 68.06 166 TYR A CA 1
ATOM 1416 C C . TYR A 1 166 ? 25.589 4.522 -16.713 1.00 68.06 166 TYR A C 1
ATOM 1418 O O . TYR A 1 166 ? 24.546 3.932 -16.981 1.00 68.06 166 TYR A O 1
ATOM 1426 N N . GLU A 1 167 ? 26.616 3.921 -16.109 1.00 72.00 167 GLU A N 1
ATOM 1427 C CA . GLU A 1 167 ? 26.638 2.501 -15.738 1.00 72.00 167 GLU A CA 1
ATOM 1428 C C . GLU A 1 167 ? 25.447 2.121 -14.844 1.00 72.00 167 GLU A C 1
ATOM 1430 O O . GLU A 1 167 ? 24.790 1.109 -15.074 1.00 72.00 167 GLU A O 1
ATOM 1435 N N . THR A 1 168 ? 25.087 2.983 -13.887 1.00 80.88 168 THR A N 1
ATOM 1436 C CA . THR A 1 168 ? 23.921 2.779 -13.021 1.00 80.88 168 THR A CA 1
ATOM 1437 C C . THR A 1 168 ? 22.620 2.771 -13.822 1.00 80.88 168 THR A C 1
ATOM 1439 O O . THR A 1 168 ? 21.774 1.921 -13.572 1.00 80.88 168 THR A O 1
ATOM 1442 N N . LYS A 1 169 ? 22.465 3.644 -14.828 1.00 81.38 169 LYS A N 1
ATOM 1443 C CA . LYS A 1 169 ? 21.265 3.651 -15.683 1.00 81.38 169 LYS A CA 1
ATOM 1444 C C . LYS A 1 169 ? 21.145 2.386 -16.531 1.00 81.38 169 LYS A C 1
ATOM 1446 O O . LYS A 1 169 ? 20.055 1.827 -16.606 1.00 81.38 169 LYS A O 1
ATOM 1451 N N . CYS A 1 170 ? 22.233 1.902 -17.128 1.00 82.94 170 CYS A N 1
ATOM 1452 C CA . CYS A 1 170 ? 22.174 0.678 -17.932 1.00 82.94 170 CYS A CA 1
ATOM 1453 C C . CYS A 1 170 ? 21.973 -0.580 -17.073 1.00 82.94 170 CYS A C 1
ATOM 1455 O O . CYS A 1 170 ? 21.243 -1.479 -17.487 1.00 82.94 170 CYS A O 1
ATOM 1457 N N . LEU A 1 171 ? 22.517 -0.622 -15.849 1.00 85.81 171 LEU A N 1
ATOM 1458 C CA . LEU A 1 171 ? 22.197 -1.674 -14.876 1.00 85.81 171 LEU A CA 1
ATOM 1459 C C . LEU A 1 171 ? 20.713 -1.643 -14.477 1.00 85.81 171 LEU A C 1
ATOM 1461 O O . LEU A 1 171 ? 20.059 -2.686 -14.488 1.00 85.81 171 LEU A O 1
ATOM 1465 N N . THR A 1 172 ? 20.154 -0.460 -14.196 1.00 88.75 172 THR A N 1
ATOM 1466 C CA . THR A 1 172 ? 18.717 -0.292 -13.919 1.00 88.75 172 THR A CA 1
ATOM 1467 C C . THR A 1 172 ? 17.861 -0.721 -15.113 1.00 88.75 172 THR A C 1
ATOM 1469 O O . THR A 1 172 ? 16.856 -1.402 -14.922 1.00 88.75 172 THR A O 1
ATOM 1472 N N . LEU A 1 173 ? 18.265 -0.396 -16.347 1.00 87.81 173 LEU A N 1
ATOM 1473 C CA . LEU A 1 173 ? 17.567 -0.821 -17.565 1.00 87.81 173 LEU A CA 1
ATOM 1474 C C . LEU A 1 173 ? 17.611 -2.342 -17.731 1.00 87.81 173 LEU A C 1
ATOM 1476 O O . LEU A 1 173 ? 16.579 -2.959 -17.984 1.00 87.81 173 LEU A O 1
ATOM 1480 N N . GLY A 1 174 ? 18.779 -2.960 -17.539 1.00 87.12 174 GLY A N 1
ATOM 1481 C CA . GLY A 1 174 ? 18.916 -4.416 -17.548 1.00 87.12 174 GLY A CA 1
ATOM 1482 C C . GLY A 1 174 ? 18.015 -5.079 -16.503 1.00 87.12 174 GLY A C 1
ATOM 1483 O O . GLY A 1 174 ? 17.353 -6.076 -16.795 1.00 87.12 174 GLY A O 1
ATOM 1484 N N . HIS A 1 175 ? 17.915 -4.485 -15.311 1.00 90.62 175 HIS A N 1
ATOM 1485 C CA . HIS A 1 175 ? 17.029 -4.968 -14.260 1.00 90.62 175 HIS A CA 1
ATOM 1486 C C . HIS A 1 175 ? 15.545 -4.847 -14.638 1.00 90.62 175 HIS A C 1
ATOM 1488 O O . HIS A 1 175 ? 14.799 -5.820 -14.510 1.00 90.62 175 HIS A O 1
ATOM 1494 N N . ALA A 1 176 ? 15.135 -3.690 -15.161 1.00 90.88 176 ALA A N 1
ATOM 1495 C CA . ALA A 1 176 ? 13.774 -3.457 -15.631 1.00 90.88 176 ALA A CA 1
ATOM 1496 C C . ALA A 1 176 ? 13.392 -4.440 -16.751 1.00 90.88 176 ALA A C 1
ATOM 1498 O O . ALA A 1 176 ? 12.323 -5.042 -16.697 1.00 90.88 176 ALA A O 1
ATOM 1499 N N . ASN A 1 177 ? 14.291 -4.681 -17.712 1.00 88.12 177 ASN A N 1
ATOM 1500 C CA . ASN A 1 177 ? 14.079 -5.643 -18.795 1.00 88.12 177 ASN A CA 1
ATOM 1501 C C . ASN A 1 177 ? 13.903 -7.072 -18.270 1.00 88.12 177 ASN A C 1
ATOM 1503 O O . ASN A 1 177 ? 13.023 -7.792 -18.739 1.00 88.12 177 ASN A O 1
ATOM 1507 N N . ARG A 1 178 ? 14.693 -7.483 -17.269 1.00 89.88 178 ARG A N 1
ATOM 1508 C CA . ARG A 1 178 ? 14.532 -8.796 -16.629 1.00 89.88 178 ARG A CA 1
ATOM 1509 C C . ARG A 1 178 ? 13.142 -8.942 -16.007 1.00 89.88 178 ARG A C 1
ATOM 1511 O O . ARG A 1 178 ? 12.460 -9.919 -16.299 1.00 89.88 178 ARG A O 1
ATOM 1518 N N . ILE A 1 179 ? 12.714 -7.975 -15.194 1.00 91.56 179 ILE A N 1
ATOM 1519 C CA . ILE A 1 179 ? 11.396 -8.019 -14.538 1.00 91.56 179 ILE A CA 1
ATOM 1520 C C . ILE A 1 179 ? 10.267 -7.981 -15.572 1.00 91.56 179 ILE A C 1
ATOM 1522 O O . ILE A 1 179 ? 9.300 -8.726 -15.446 1.00 91.56 179 ILE A O 1
ATOM 1526 N N . HIS A 1 180 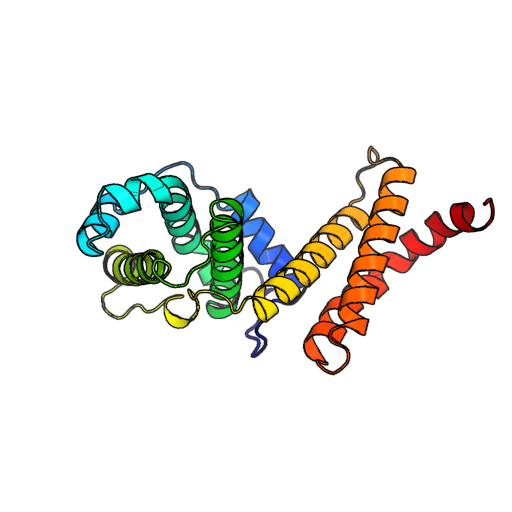? 10.391 -7.152 -16.609 1.00 88.75 180 HIS A N 1
ATOM 1527 C CA . HIS A 1 180 ? 9.423 -7.097 -17.700 1.00 88.75 180 HIS A CA 1
ATOM 1528 C C . HIS A 1 180 ? 9.279 -8.459 -18.397 1.00 88.75 180 HIS A C 1
ATOM 1530 O O . HIS A 1 180 ? 8.165 -8.958 -18.533 1.00 88.75 180 HIS A O 1
ATOM 1536 N N . ASN A 1 181 ? 10.395 -9.101 -18.755 1.00 86.94 181 ASN A N 1
ATOM 1537 C CA . ASN A 1 181 ? 10.389 -10.417 -19.395 1.00 86.94 181 ASN A CA 1
ATOM 1538 C C . ASN A 1 181 ? 9.803 -11.507 -18.486 1.00 86.94 181 ASN A C 1
ATOM 1540 O O . ASN A 1 181 ? 9.081 -12.376 -18.967 1.00 86.94 181 ASN A O 1
ATOM 1544 N N . GLU A 1 182 ? 10.079 -11.460 -17.179 1.00 89.25 182 GLU A N 1
ATOM 1545 C CA . GLU A 1 182 ? 9.442 -12.351 -16.201 1.00 89.25 182 GLU A CA 1
ATOM 1546 C C . GLU A 1 182 ? 7.930 -12.126 -16.137 1.00 89.25 182 GLU A C 1
ATOM 1548 O O . GLU A 1 182 ? 7.173 -13.086 -16.173 1.00 89.25 182 GLU A O 1
ATOM 1553 N N . LEU A 1 183 ? 7.475 -10.869 -16.096 1.00 88.19 183 LEU A N 1
ATOM 1554 C CA . LEU A 1 183 ? 6.047 -10.549 -16.076 1.00 88.19 183 LEU A CA 1
ATOM 1555 C C . LEU A 1 183 ? 5.330 -11.006 -17.351 1.00 88.19 183 LEU A C 1
ATOM 1557 O O . LEU A 1 183 ? 4.192 -11.455 -17.258 1.00 88.19 183 LEU A O 1
ATOM 1561 N N . ILE A 1 184 ? 5.978 -10.907 -18.516 1.00 85.31 184 ILE A N 1
ATOM 1562 C CA . ILE A 1 184 ? 5.443 -11.465 -19.764 1.00 85.31 184 ILE A CA 1
ATOM 1563 C C . ILE A 1 184 ? 5.366 -12.983 -19.653 1.00 85.31 184 ILE A C 1
ATOM 1565 O O . ILE A 1 184 ? 4.298 -13.543 -19.841 1.00 85.31 184 ILE A O 1
ATOM 1569 N N . LYS A 1 185 ? 6.474 -13.648 -19.319 1.00 85.38 185 LYS A N 1
ATOM 1570 C CA . LYS A 1 185 ? 6.553 -15.112 -19.306 1.00 85.38 185 LYS A CA 1
ATOM 1571 C C . LYS A 1 185 ? 5.587 -15.749 -18.307 1.00 85.38 185 LYS A C 1
ATOM 1573 O O . LYS A 1 185 ? 4.952 -16.750 -18.618 1.00 85.38 185 LYS A O 1
ATOM 1578 N N . ASP A 1 186 ? 5.523 -15.201 -17.099 1.00 81.69 186 ASP A N 1
ATOM 1579 C CA . ASP A 1 186 ? 4.770 -15.798 -15.999 1.00 81.69 186 ASP A CA 1
ATOM 1580 C C . ASP A 1 186 ? 3.266 -15.486 -16.106 1.00 81.69 186 ASP A C 1
ATOM 1582 O O . ASP A 1 186 ? 2.459 -16.158 -15.462 1.00 81.69 186 ASP A O 1
ATOM 1586 N N . TYR A 1 187 ? 2.880 -14.475 -16.901 1.00 77.94 187 TYR A N 1
ATOM 1587 C CA . TYR A 1 187 ? 1.516 -13.939 -16.920 1.00 77.94 187 TYR A CA 1
ATOM 1588 C C . TYR A 1 187 ? 1.016 -13.496 -18.306 1.00 77.94 187 TYR A C 1
ATOM 1590 O O . TYR A 1 187 ? 0.178 -12.596 -18.394 1.00 77.94 187 TYR A O 1
ATOM 1598 N N . GLU A 1 188 ? 1.507 -14.123 -19.377 1.00 69.00 188 GLU A N 1
ATOM 1599 C CA . GLU A 1 188 ? 1.167 -13.806 -20.775 1.00 69.00 188 GLU A CA 1
ATOM 1600 C C . GLU A 1 188 ? -0.348 -13.862 -21.042 1.00 69.00 188 GLU A C 1
ATOM 1602 O O . GLU A 1 188 ? -0.898 -13.001 -21.729 1.00 69.00 188 GLU A O 1
ATOM 1607 N N . ASP A 1 189 ? -1.042 -14.810 -20.405 1.00 70.94 189 ASP A N 1
ATOM 1608 C CA . ASP A 1 189 ? -2.494 -14.997 -20.526 1.00 70.94 189 ASP A CA 1
ATOM 1609 C C . ASP A 1 189 ? -3.318 -13.893 -19.825 1.00 70.94 189 ASP A C 1
ATOM 1611 O O . ASP A 1 189 ? -4.530 -13.775 -20.025 1.00 70.94 189 ASP A O 1
ATOM 1615 N N . GLU A 1 190 ? -2.684 -13.044 -19.009 1.00 76.81 190 GLU A N 1
ATOM 1616 C CA . GLU A 1 190 ? -3.334 -11.948 -18.293 1.00 76.81 190 GLU A CA 1
ATOM 1617 C C . GLU A 1 190 ? -3.078 -10.598 -18.979 1.00 76.81 190 GLU A C 1
ATOM 1619 O O . GLU A 1 190 ? -2.243 -9.788 -18.557 1.00 76.81 190 GLU A O 1
ATOM 1624 N N . SER A 1 191 ? -3.884 -10.325 -20.011 1.00 70.75 191 SER A N 1
ATOM 1625 C CA . SER A 1 191 ? -3.775 -9.147 -20.890 1.00 70.75 191 SER A CA 1
ATOM 1626 C C . SER A 1 191 ? -3.631 -7.802 -20.165 1.00 70.75 191 SER A C 1
ATOM 1628 O O . SER A 1 191 ? -2.939 -6.911 -20.652 1.00 70.75 191 SER A O 1
ATOM 1630 N N . GLN A 1 192 ? -4.234 -7.641 -18.983 1.00 74.31 192 GLN A N 1
ATOM 1631 C CA . GLN A 1 192 ? -4.167 -6.396 -18.212 1.00 74.31 192 GLN A CA 1
ATOM 1632 C C . GLN A 1 192 ? -2.765 -6.097 -17.676 1.00 74.31 192 GLN A C 1
ATOM 1634 O O . GLN A 1 192 ? -2.313 -4.956 -17.759 1.00 74.31 192 GLN A O 1
ATOM 1639 N N . VAL A 1 193 ? -2.064 -7.105 -17.149 1.00 76.81 193 VAL A N 1
ATOM 1640 C CA . VAL A 1 193 ? -0.714 -6.898 -16.601 1.00 76.81 193 VAL A CA 1
ATOM 1641 C C . VAL A 1 193 ? 0.296 -6.725 -17.717 1.00 76.81 193 VAL A C 1
ATOM 1643 O O . VAL A 1 193 ? 1.167 -5.865 -17.612 1.00 76.81 193 VAL A O 1
ATOM 1646 N N . TRP A 1 194 ? 0.125 -7.459 -18.812 1.00 71.81 194 TRP A N 1
ATOM 1647 C CA . TRP A 1 194 ? 0.923 -7.271 -20.015 1.00 71.81 194 TRP A CA 1
ATOM 1648 C C . TRP A 1 194 ? 0.802 -5.845 -20.589 1.00 71.81 194 TRP A C 1
ATOM 1650 O O . TRP A 1 194 ? 1.813 -5.189 -20.854 1.00 71.81 194 TRP A O 1
ATOM 1660 N N . LEU A 1 195 ? -0.421 -5.308 -20.712 1.00 75.88 195 LEU A N 1
ATOM 1661 C CA . LEU A 1 195 ? -0.645 -3.922 -21.154 1.00 75.88 195 LEU A CA 1
ATOM 1662 C C . LEU A 1 195 ? 0.029 -2.914 -20.211 1.00 75.88 195 LEU A C 1
ATOM 1664 O O . LEU A 1 195 ? 0.670 -1.955 -20.647 1.00 75.88 195 LEU A O 1
ATOM 1668 N N . GLN A 1 196 ? -0.104 -3.147 -18.908 1.00 77.88 196 GLN A N 1
ATOM 1669 C CA . GLN A 1 196 ? 0.435 -2.293 -17.858 1.00 77.88 196 GLN A CA 1
ATOM 1670 C C . GLN A 1 196 ? 1.965 -2.303 -17.781 1.00 77.88 196 GLN A C 1
ATOM 1672 O O . GLN A 1 196 ? 2.547 -1.251 -17.508 1.00 77.88 196 GLN A O 1
ATOM 1677 N N . SER A 1 197 ? 2.613 -3.446 -18.009 1.00 74.56 197 SER A N 1
ATOM 1678 C CA . SER A 1 197 ? 4.074 -3.573 -18.008 1.00 74.56 197 SER A CA 1
ATOM 1679 C C . SER A 1 197 ? 4.707 -3.042 -19.297 1.00 74.56 197 SER A C 1
ATOM 1681 O O . SER A 1 197 ? 5.852 -2.599 -19.267 1.00 74.56 197 SER A O 1
ATOM 1683 N N . SER A 1 198 ? 3.967 -3.046 -20.409 1.00 71.31 198 SER A N 1
ATOM 1684 C CA . SER A 1 198 ? 4.456 -2.598 -21.721 1.00 71.31 198 SER A CA 1
ATOM 1685 C C . SER A 1 198 ? 4.354 -1.082 -21.920 1.00 71.31 198 SER A C 1
ATOM 1687 O O . SER A 1 198 ? 5.206 -0.484 -22.574 1.00 71.31 198 SER A O 1
ATOM 1689 N N . PHE A 1 199 ? 3.342 -0.431 -21.333 1.00 70.56 199 PHE A N 1
ATOM 1690 C CA . PHE A 1 199 ? 3.077 1.005 -21.511 1.00 70.56 199 PHE A CA 1
ATOM 1691 C C . PHE A 1 199 ? 4.286 1.940 -21.265 1.00 70.56 199 PHE A C 1
ATOM 1693 O O . PHE A 1 199 ? 4.453 2.903 -22.019 1.00 70.56 199 PHE A O 1
ATOM 1700 N N . PRO A 1 200 ? 5.147 1.722 -20.251 1.00 70.75 200 PRO A N 1
ATOM 1701 C CA . PRO A 1 200 ? 6.259 2.637 -19.994 1.00 70.75 200 PRO A CA 1
ATOM 1702 C C . PRO A 1 200 ? 7.467 2.430 -20.924 1.00 70.75 200 PRO A C 1
ATOM 1704 O O . PRO A 1 200 ? 8.272 3.353 -21.053 1.00 70.75 200 PRO A O 1
ATOM 1707 N N . LEU A 1 201 ? 7.590 1.280 -21.605 1.00 68.31 201 LEU A N 1
ATOM 1708 C CA . LEU A 1 201 ? 8.725 0.983 -22.493 1.00 68.31 201 LEU A CA 1
ATOM 1709 C C . LEU A 1 201 ? 8.822 1.956 -23.671 1.00 68.31 201 LEU A C 1
ATOM 1711 O O . LEU A 1 201 ? 9.917 2.404 -24.003 1.00 68.31 201 LEU A O 1
ATOM 1715 N N . CYS A 1 202 ? 7.685 2.378 -24.230 1.00 63.09 202 CYS A N 1
ATOM 1716 C CA . CYS A 1 202 ? 7.644 3.371 -25.310 1.00 63.09 202 CYS A CA 1
ATOM 1717 C C . CYS A 1 202 ? 8.243 4.733 -24.911 1.00 63.09 202 CYS A C 1
ATOM 1719 O O . CYS A 1 202 ? 8.501 5.569 -25.767 1.00 63.09 202 CYS A O 1
ATOM 1721 N N . LYS A 1 203 ? 8.461 4.995 -23.614 1.00 66.12 203 LYS A N 1
ATOM 1722 C CA . LYS A 1 203 ? 9.068 6.243 -23.121 1.00 66.12 203 LYS A CA 1
ATOM 1723 C C . LYS A 1 203 ? 10.577 6.135 -22.891 1.00 66.12 203 LYS A C 1
ATOM 1725 O O . LYS A 1 203 ? 11.198 7.134 -22.535 1.00 66.12 203 LYS A O 1
ATOM 1730 N N . LEU A 1 204 ? 11.160 4.950 -23.073 1.00 70.06 204 LEU A N 1
ATOM 1731 C CA . LEU A 1 204 ? 12.567 4.659 -22.782 1.00 70.06 204 LEU A CA 1
ATOM 1732 C C . LEU A 1 204 ? 13.445 4.543 -24.033 1.00 70.06 204 LEU A C 1
ATOM 1734 O O . LEU A 1 204 ? 14.625 4.233 -23.899 1.00 70.06 204 LEU A O 1
ATOM 1738 N N . GLU A 1 205 ? 12.922 4.845 -25.224 1.00 67.69 205 GLU A N 1
ATOM 1739 C CA . GLU A 1 205 ? 13.651 4.747 -26.502 1.00 67.69 205 GLU A CA 1
ATOM 1740 C C . GLU A 1 205 ? 15.018 5.455 -26.461 1.00 67.69 205 GLU A C 1
ATOM 1742 O O . GLU A 1 205 ? 16.038 4.880 -26.837 1.00 67.69 205 GLU A O 1
ATOM 1747 N N . ASN A 1 206 ? 15.071 6.660 -25.883 1.00 63.34 206 ASN A N 1
ATOM 1748 C CA . ASN A 1 206 ? 16.315 7.423 -25.730 1.00 63.34 206 ASN A CA 1
ATOM 1749 C C . ASN A 1 206 ? 17.316 6.787 -24.751 1.00 63.34 206 ASN A C 1
ATOM 1751 O O . ASN A 1 206 ? 18.514 7.014 -24.879 1.00 63.34 206 ASN A O 1
ATOM 1755 N N . VAL A 1 207 ? 16.850 6.025 -23.756 1.00 67.12 207 VAL A N 1
ATOM 1756 C CA . VAL A 1 207 ? 17.716 5.329 -22.787 1.00 67.12 207 VAL A CA 1
ATOM 1757 C C . VAL A 1 207 ? 18.260 4.037 -23.398 1.00 67.12 207 VAL A C 1
ATOM 1759 O O . VAL A 1 207 ? 19.428 3.714 -23.197 1.00 67.12 207 VAL A O 1
ATOM 1762 N N . ILE A 1 208 ? 17.435 3.334 -24.180 1.00 66.38 208 ILE A N 1
ATOM 1763 C CA . ILE A 1 208 ? 17.803 2.099 -24.885 1.00 66.38 208 ILE A CA 1
ATOM 1764 C C . ILE A 1 208 ? 18.937 2.376 -25.874 1.00 66.38 208 ILE A C 1
ATOM 1766 O O . ILE A 1 208 ? 19.999 1.769 -25.749 1.00 66.38 208 ILE A O 1
ATOM 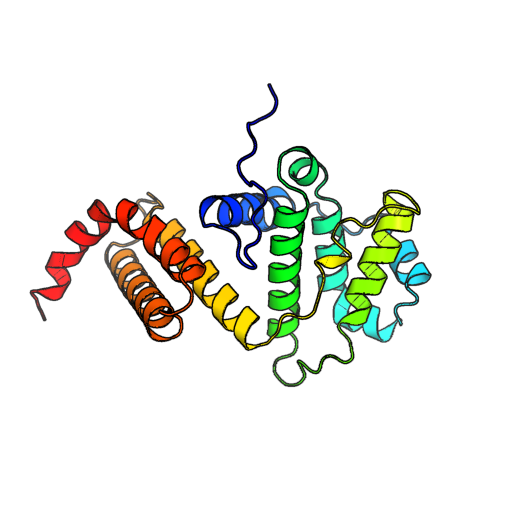1770 N N . TYR A 1 209 ? 18.760 3.361 -26.761 1.00 63.62 209 TYR A N 1
ATOM 1771 C CA . TYR A 1 209 ? 19.783 3.765 -27.736 1.00 63.62 209 TYR A CA 1
ATOM 1772 C C . TYR A 1 209 ? 21.106 4.167 -27.064 1.00 63.62 209 TYR A C 1
ATOM 1774 O O . TYR A 1 209 ? 22.194 3.951 -27.590 1.00 63.62 209 TYR A O 1
ATOM 1782 N N . PHE A 1 210 ? 21.026 4.729 -25.857 1.00 62.88 210 PHE A N 1
ATOM 1783 C CA . PHE A 1 210 ? 22.195 5.168 -25.107 1.00 62.88 210 PHE A CA 1
ATOM 1784 C C . PHE A 1 210 ? 22.975 4.008 -24.463 1.00 62.88 210 PHE A C 1
ATOM 1786 O O . PHE A 1 210 ? 24.170 4.161 -24.245 1.00 62.88 210 PHE A O 1
ATOM 1793 N N . CYS A 1 211 ? 22.336 2.862 -24.182 1.00 71.62 211 CYS A N 1
ATOM 1794 C CA . CYS A 1 211 ? 22.958 1.680 -23.564 1.00 71.62 211 CYS A CA 1
ATOM 1795 C C . CYS A 1 211 ? 23.467 0.622 -24.570 1.00 71.62 211 CYS A C 1
ATOM 1797 O O . CYS A 1 211 ? 24.230 -0.264 -24.178 1.00 71.62 211 CYS A O 1
ATOM 1799 N N . GLU A 1 212 ? 23.098 0.710 -25.854 1.00 64.44 212 GLU A N 1
ATOM 1800 C CA . GLU A 1 212 ? 23.566 -0.188 -26.930 1.00 64.44 212 GLU A CA 1
ATOM 1801 C C . GLU A 1 212 ? 25.103 -0.323 -27.056 1.00 64.44 212 GLU A C 1
ATOM 1803 O O . GLU A 1 212 ? 25.578 -1.442 -27.274 1.00 64.44 212 GLU A O 1
ATOM 1808 N N . PRO A 1 213 ? 25.930 0.728 -26.855 1.00 59.34 213 PRO A N 1
ATOM 1809 C CA . PRO A 1 213 ? 27.388 0.615 -26.984 1.00 59.34 213 PRO A CA 1
ATOM 1810 C C . PRO A 1 213 ? 28.066 -0.321 -25.966 1.00 59.34 213 PRO A C 1
ATOM 1812 O O . PRO A 1 213 ? 29.224 -0.692 -26.164 1.00 59.34 213 PRO A O 1
ATOM 1815 N N . LEU A 1 214 ? 27.380 -0.696 -24.876 1.00 53.22 214 LEU A N 1
ATOM 1816 C CA . LEU A 1 214 ? 27.902 -1.630 -23.869 1.00 53.22 214 LEU A CA 1
ATOM 1817 C C . LEU A 1 214 ? 27.699 -3.103 -24.243 1.00 53.22 214 LEU A C 1
ATOM 1819 O O . LEU A 1 214 ? 28.469 -3.937 -23.781 1.00 53.22 214 LEU A O 1
ATOM 1823 N N . TYR A 1 215 ? 26.710 -3.425 -25.081 1.00 47.38 215 TYR A N 1
ATOM 1824 C CA . TYR A 1 215 ? 26.447 -4.806 -25.507 1.00 47.38 215 TYR A CA 1
ATOM 1825 C C . TYR A 1 215 ? 27.367 -5.271 -26.644 1.00 47.38 215 TYR A C 1
ATOM 1827 O O . TYR A 1 215 ? 27.560 -6.467 -26.819 1.00 47.38 215 TYR A O 1
ATOM 1835 N N . ASN A 1 216 ? 27.967 -4.338 -27.390 1.00 42.75 216 ASN A N 1
ATOM 1836 C CA . ASN A 1 216 ? 28.831 -4.639 -28.538 1.00 42.75 216 ASN A CA 1
ATOM 1837 C C . ASN A 1 216 ? 30.337 -4.670 -28.200 1.00 42.75 216 ASN A C 1
ATOM 1839 O O . ASN A 1 216 ? 31.155 -4.783 -29.109 1.00 42.75 216 ASN A O 1
ATOM 1843 N N . ASN A 1 217 ? 30.714 -4.542 -26.921 1.00 41.62 217 ASN A N 1
ATOM 1844 C CA . ASN A 1 217 ? 32.112 -4.548 -26.455 1.00 41.62 217 ASN A CA 1
ATOM 1845 C C . ASN A 1 217 ? 32.415 -5.643 -25.405 1.00 41.62 217 ASN A C 1
ATOM 1847 O O . ASN A 1 217 ? 33.426 -5.563 -24.707 1.00 41.62 217 ASN A O 1
ATOM 1851 N N . THR A 1 218 ? 31.563 -6.664 -25.304 1.00 40.22 218 THR A N 1
ATOM 1852 C CA . THR A 1 218 ? 31.806 -7.926 -24.574 1.00 40.22 218 THR A CA 1
ATOM 1853 C C . THR A 1 218 ? 31.705 -9.088 -25.537 1.00 40.22 218 THR A C 1
ATOM 1855 O O . THR A 1 218 ? 32.559 -9.995 -25.447 1.00 40.22 218 THR A O 1
#

Secondary structure (DSSP, 8-state):
-PPPP-----SSSS--HHHHHHHHIIIIII---SS--TTHHHHHHHTT--HHHHHHHHHHHHHHHHHHT-HHHHHHS-HHHHHHHHHHHHHHHHHHH-TT---GGGTHHHHHHHHHHIIIII-TT--TTTTT--PPPHHHHHHHHHHHHHHHHHHHHH---TTS-HHHHHHHHHHHHHHHHHHHHHHTT-HHHHHHHHTTGGG-HHHHHHHGGGTT--

pLDDT: mean 83.06, std 13.64, range [37.75, 97.44]

Foldseek 3Di:
DQDAAQADDDPDLAGFLRLLVVLCCVLVPVLPDPDADPCLVVLCVQLVPDPVNCVLCVVLLRSLLSLVVSVVNVVRYPQLSSLSNSQLVSLVVCCVSCVPDLDQPPLVSVLSSQQSSCCRVPHNPDCRSSVVNGNDDPVSNVLNVLLVVLSVLLVVLVDPPPPQDLVNNLVSVVVSVVSLVCNCVVPVVPVVSPCRSVVSVVVCPVNVVSNVVVVVPD

Radius of gyration: 19.6 Å; chains: 1; bounding box: 54×42×53 Å

Sequence (218 aa):
MPKPKSCFHSNNNYLDYKCYNRLKNYFDEYGKSKGKSEKFDKIIESAKISSEDKQSNNNILLNLEQHLRGHGIFLSENEDECCKYINFWLNKEIKKKHYPLYNNSKFHIFQDFVEHFNYIVHSKDSKRCLSNIDHLDPKIWEKMSKLYELYDLYNDLLTTNYYIKYETKCLTLGHANRIHNELIKDYEDESQVWLQSSFPLCKLENVIYFCEPLYNNT

InterPro domains:
  IPR008780 Plasmodium vivax Vir [PF05795] (17-160)